Protein 1M4J (pdb70)

Solvent-accessible surface area: 13053 Å² total; per-residue (Å²): 133,121,5,33,132,117,9,68,90,50,0,48,68,0,68,103,15,99,35,4,0,0,13,0,28,20,71,133,120,76,1,37,33,16,3,4,3,5,40,45,88,43,41,77,129,2,1,61,62,14,0,23,35,12,6,59,102,139,56,0,2,2,0,0,0,11,7,66,53,110,53,117,113,24,61,27,0,0,2,0,9,8,13,4,85,134,9,121,89,171,41,68,111,48,5,75,83,6,65,67,43,0,63,168,32,3,20,30,33,28,20,98,19,57,11,125,1,41,70,90,133,54,0,18,31,128,4,2,85,127,118,79,190,71,124,3,38,132,112,10,68,112,37,1,46,66,0,68,109,16,113,28,5,2,0,13,0,18,14,55,136,120,77,0,36,37,23,6,21,5,40,43,70,80,51,44,71,105,1,0,99,28,12,0,40,19,8,5,59,77,147,50,0,3,1,0,0,0,11,10,65,53,107,52,116,108,23,62,26,0,0,1,0,12,6,13,4,83,147,9,120,92,146,42,57,90,46,7,76,82,8,62,66,48,0,58,173,36,2,22,30,36,26,21,99,14,60,6,128,1,36,79,64,127,56,0,22,39,118,6,3,82,132,116,77,183

Secondary structure (DSSP, 8-state):
--B-HHHHHHHHHIIIII-SEEEEEE-SSSEEEEEEE---S-HHHHHHHHHGGG--TT--EEEEEEEEEEETTEEEEEEEEE--TTS-HHHHHHHHHHHHHHHHHH-GGGEEEEEEESSHHHHSHHHHHHHH-/-EE-HHHHHHHHHIIIII-SEEEEEE-SSEEEEEEEE---S-HHHHHHHHSGGG--TT--EEEEEEEEEEETTEEEEEEEEE--TTS-HHHHHHHHHHHHHHHHHH-GGGEEEEEEESSHHHHSHHHHHHHH-

Radius of gyration: 18.27 Å; Cα contacts (8 Å, |Δi|>4): 519; chains: 2; bounding box: 44×48×51 Å

CATH classification: 3.40.20.10

InterPro domains:
  IPR002108 Actin-depolymerising factor homology domain [PF00241] (6-135)
  IPR002108 Actin-depolymerising factor homology domain [PF00241] (180-313)
  IPR002108 Actin-depolymerising factor homology domain [PS51263] (1-139)
  IPR002108 Actin-depolymerising factor homology domain [PS51263] (175-313)
  IPR002108 Actin-depolymerising factor homology domain [SM00102] (11-139)
  IPR002108 Actin-depolymerising factor homology domain [SM00102] (184-313)
  IPR028458 Twinfilin [PTHR13759] (1-340)
  IPR029006 ADF-H/Gelsolin-like domain superfamily [G3DSA:3.40.20.10] (1-142)
  IPR029006 ADF-H/Gelsolin-like domain superfamily [G3DSA:3.40.20.10] (176-322)

Structure (mmCIF, N/CA/C/O backbone):
data_1M4J
#
_entry.id   1M4J
#
_cell.length_a   47.544
_cell.length_b   74.488
_cell.length_c   76.946
_cell.angle_alpha   90.00
_cell.angle_beta   90.00
_cell.angle_gamma   90.00
#
_symmetry.space_group_name_H-M   'P 21 21 21'
#
loop_
_entity.id
_entity.type
_entity.pdbx_description
1 polymer 'A6 gene product'
2 water water
#
loop_
_atom_site.group_PDB
_atom_site.id
_atom_site.type_symbol
_atom_site.label_atom_id
_atom_site.label_alt_id
_atom_site.label_comp_id
_atom_site.label_asym_id
_atom_site.label_entity_id
_atom_site.label_seq_id
_atom_site.pdbx_PDB_ins_code
_atom_site.Cartn_x
_atom_site.Cartn_y
_atom_site.Cartn_z
_atom_site.occupancy
_atom_site.B_iso_or_equiv
_atom_site.auth_seq_id
_atom_site.auth_comp_id
_atom_site.auth_asym_id
_atom_site.auth_atom_id
_atom_site.pdbx_PDB_model_num
ATOM 1 N N . ILE A 1 7 ? 25.293 67.986 28.031 1.00 43.67 7 ILE A N 1
ATOM 2 C CA . ILE A 1 7 ? 25.947 68.079 26.696 1.00 42.96 7 ILE A CA 1
ATOM 3 C C . ILE A 1 7 ? 27.464 67.971 26.804 1.00 41.97 7 ILE A C 1
ATOM 4 O O . ILE A 1 7 ? 28.187 68.325 25.872 1.00 41.46 7 ILE A O 1
ATOM 9 N N . GLN A 1 8 ? 27.940 67.494 27.950 1.00 40.51 8 GLN A N 1
ATOM 10 C CA . GLN A 1 8 ? 29.370 67.316 28.175 1.00 38.43 8 GLN A CA 1
ATOM 11 C C . GLN A 1 8 ? 29.609 66.045 28.984 1.00 35.37 8 GLN A C 1
ATOM 12 O O . GLN A 1 8 ? 28.687 65.494 29.584 1.00 35.34 8 GLN A O 1
ATOM 18 N N . ALA A 1 9 ? 30.849 65.574 28.989 1.00 32.02 9 ALA A N 1
ATOM 19 C CA . ALA A 1 9 ? 31.187 64.367 29.727 1.00 29.51 9 ALA A CA 1
ATOM 20 C C . ALA A 1 9 ? 31.729 64.714 31.107 1.00 26.85 9 ALA A C 1
ATOM 21 O O . ALA A 1 9 ? 32.597 65.576 31.244 1.00 27.84 9 ALA A O 1
ATOM 23 N N . SER A 1 10 ? 31.206 64.040 32.126 1.00 25.22 10 SER A N 1
ATOM 24 C CA . SER A 1 10 ? 31.641 64.260 33.500 1.00 23.88 10 SER A CA 1
ATOM 25 C C . SER A 1 10 ? 33.063 63.742 33.675 1.00 23.60 10 SER A C 1
ATOM 26 O O . SER A 1 10 ? 33.598 63.068 32.796 1.00 22.30 10 SER A O 1
ATOM 29 N N . GLU A 1 11 ? 33.674 64.052 34.813 1.00 22.78 11 GLU A N 1
ATOM 30 C CA . GLU A 1 11 ? 35.028 63.578 35.068 1.00 21.06 11 GLU A CA 1
ATOM 31 C C . GLU A 1 11 ? 34.983 62.085 35.390 1.00 21.12 11 GLU A C 1
ATOM 32 O O . GLU A 1 11 ? 35.984 61.383 35.243 1.00 18.23 11 GLU A O 1
ATOM 38 N N . ASP A 1 12 ? 33.826 61.598 35.839 1.00 21.31 12 ASP A N 1
ATOM 39 C CA . ASP A 1 12 ? 33.688 60.175 36.128 1.00 22.73 12 ASP A CA 1
ATOM 40 C C . ASP A 1 12 ? 33.850 59.457 34.799 1.00 21.25 12 ASP A C 1
ATOM 41 O O . ASP A 1 12 ? 34.499 58.414 34.710 1.00 22.41 12 ASP A O 1
ATOM 46 N N . VAL A 1 13 ? 33.254 60.029 33.762 1.00 21.46 13 VAL A N 1
ATOM 47 C CA . VAL A 1 13 ? 33.341 59.450 32.431 1.00 20.83 13 VAL A CA 1
ATOM 48 C C . VAL A 1 13 ? 34.748 59.612 31.870 1.00 20.06 13 VAL A C 1
ATOM 49 O O . VAL A 1 13 ? 35.275 58.702 31.234 1.00 18.79 13 VAL A O 1
ATOM 53 N N . LYS A 1 14 ? 35.369 60.762 32.116 1.00 19.22 14 LYS A N 1
ATOM 54 C CA . LYS A 1 14 ? 36.714 60.980 31.599 1.00 18.57 14 LYS A CA 1
ATOM 55 C C . LYS A 1 14 ? 37.750 60.073 32.255 1.00 18.91 14 LYS A C 1
ATOM 56 O O . LYS A 1 14 ? 38.794 59.784 31.656 1.00 17.70 14 LYS A O 1
ATOM 62 N N . GLU A 1 15 ? 37.475 59.609 33.471 1.00 16.86 15 GLU A N 1
ATOM 63 C CA . GLU A 1 15 ? 38.418 58.711 34.120 1.00 17.41 15 GLU A CA 1
ATOM 64 C C . GLU A 1 15 ? 38.346 57.386 33.361 1.00 17.51 15 GLU A C 1
ATOM 65 O O . GLU A 1 15 ? 39.365 56.730 33.132 1.00 15.94 15 GLU A O 1
ATOM 71 N N . ILE A 1 16 ? 37.138 57.001 32.951 1.00 16.58 16 ILE A N 1
ATOM 72 C CA . ILE A 1 16 ? 36.965 55.760 32.203 1.00 17.51 16 ILE A CA 1
ATOM 73 C C . ILE A 1 16 ? 37.570 55.909 30.810 1.00 16.20 16 ILE A C 1
ATOM 74 O O . ILE A 1 16 ? 38.133 54.959 30.273 1.00 17.35 16 ILE A O 1
ATOM 79 N N . PHE A 1 17 ? 37.455 57.099 30.222 1.00 16.75 17 PHE A N 1
ATOM 80 C CA . PHE A 1 17 ? 38.033 57.334 28.899 1.00 15.02 17 PHE A CA 1
ATOM 81 C C . PHE A 1 17 ? 39.541 57.084 28.953 1.00 15.12 17 PHE A C 1
ATOM 82 O O . PHE A 1 17 ? 40.124 56.505 28.028 1.00 14.20 17 PHE A O 1
ATOM 90 N N . ALA A 1 18 ? 40.169 57.534 30.035 1.00 14.25 18 ALA A N 1
ATOM 91 C CA . ALA A 1 18 ? 41.607 57.366 30.207 1.00 15.57 18 ALA A CA 1
ATOM 92 C C . ALA A 1 18 ? 41.961 55.889 30.334 1.00 16.34 18 ALA A C 1
ATOM 93 O O . ALA A 1 18 ? 42.931 55.426 29.733 1.00 15.87 18 ALA A O 1
ATOM 95 N N . ARG A 1 19 ? 41.179 55.147 31.117 1.00 14.82 19 ARG A N 1
ATOM 96 C CA . ARG A 1 19 ? 41.443 53.723 31.292 1.00 16.13 19 ARG A CA 1
ATOM 97 C C . ARG A 1 19 ? 41.318 53.018 29.952 1.00 15.73 19 ARG A C 1
ATOM 98 O O . ARG A 1 19 ? 42.121 52.147 29.617 1.00 16.84 19 ARG A O 1
ATOM 106 N N . ALA A 1 20 ? 40.299 53.399 29.188 1.00 15.15 20 ALA A N 1
ATOM 107 C CA . ALA A 1 20 ? 40.061 52.810 27.879 1.00 15.01 20 ALA A CA 1
ATOM 108 C C . ALA A 1 20 ? 41.232 53.075 26.936 1.00 14.95 20 ALA A C 1
ATOM 109 O O . ALA A 1 20 ? 41.753 52.149 26.300 1.00 14.03 20 ALA A O 1
ATOM 111 N N . ARG A 1 21 ? 41.651 54.334 26.851 1.00 15.43 21 ARG A N 1
ATOM 112 C CA . ARG A 1 21 ? 42.751 54.694 25.966 1.00 15.56 21 ARG A CA 1
ATOM 113 C C . ARG A 1 21 ? 44.059 54.042 26.394 1.00 16.77 21 ARG A C 1
ATOM 114 O O . ARG A 1 21 ? 44.974 53.879 25.582 1.00 18.13 21 ARG A O 1
ATOM 122 N N . ASN A 1 22 ? 44.154 53.653 27.661 1.00 15.70 22 ASN A N 1
ATOM 123 C CA . ASN A 1 22 ? 45.365 52.996 28.134 1.00 17.01 22 ASN A CA 1
ATOM 124 C C . ASN A 1 22 ? 45.408 51.580 27.563 1.00 17.29 22 ASN A C 1
ATOM 125 O O . ASN A 1 22 ? 46.436 50.907 27.620 1.00 19.01 22 ASN A O 1
ATOM 130 N N . GLY A 1 23 ? 44.278 51.138 27.018 1.00 16.53 23 GLY A N 1
ATOM 131 C CA . GLY A 1 23 ? 44.195 49.816 26.416 1.00 15.82 23 GLY A CA 1
ATOM 132 C C . GLY A 1 23 ? 43.331 48.837 27.191 1.00 15.25 23 GLY A C 1
ATOM 133 O O . GLY A 1 23 ? 43.075 47.730 26.728 1.00 15.41 23 GLY A O 1
ATOM 134 N N . LYS A 1 24 ? 42.865 49.255 28.363 1.00 14.66 24 LYS A N 1
ATOM 135 C CA . LYS A 1 24 ? 42.059 48.397 29.222 1.00 15.79 24 LYS A CA 1
ATOM 136 C C . LYS A 1 24 ? 40.732 47.971 28.615 1.00 16.26 24 LYS A C 1
ATOM 137 O O . LYS A 1 24 ? 40.194 46.921 28.967 1.00 18.77 24 LYS A O 1
ATOM 143 N N . TYR A 1 25 ? 40.207 48.785 27.707 1.00 15.39 25 TYR A N 1
ATOM 144 C CA . TYR A 1 25 ? 38.948 48.461 27.059 1.00 15.14 25 TYR A CA 1
ATOM 145 C C . TYR A 1 25 ? 39.070 48.435 25.550 1.00 15.24 25 TYR A C 1
ATOM 146 O O . TYR A 1 25 ? 39.808 49.226 24.961 1.00 16.11 25 TYR A O 1
ATOM 155 N N . ARG A 1 26 ? 38.353 47.500 24.937 1.00 13.04 26 ARG A N 1
ATOM 156 C CA . ARG A 1 26 ? 38.311 47.379 23.491 1.00 12.86 26 ARG A CA 1
ATOM 157 C C . ARG A 1 26 ? 37.143 48.230 23.001 1.00 14.79 26 ARG A C 1
ATOM 158 O O . ARG A 1 26 ? 37.171 48.777 21.900 1.00 15.07 26 ARG A O 1
ATOM 166 N N . LEU A 1 27 ? 36.113 48.334 23.831 1.00 14.26 27 LEU A N 1
ATOM 167 C CA . LEU A 1 27 ? 34.927 49.080 23.447 1.00 16.69 27 LEU A CA 1
ATOM 168 C C . LEU A 1 27 ? 34.253 49.825 24.583 1.00 15.29 27 LEU A C 1
ATOM 169 O O . LEU A 1 27 ? 34.221 49.357 25.718 1.00 15.57 27 LEU A O 1
ATOM 174 N N . LEU A 1 28 ? 33.724 50.997 24.255 1.00 14.86 28 LEU A N 1
ATOM 175 C CA . LEU A 1 28 ? 32.964 51.799 25.199 1.00 14.72 28 LEU A CA 1
ATOM 176 C C . LEU A 1 28 ? 31.684 52.177 24.477 1.00 13.73 28 LEU A C 1
ATOM 177 O O . LEU A 1 28 ? 31.726 52.656 23.344 1.00 16.25 28 LEU A O 1
ATOM 182 N N . LYS A 1 29 ? 30.546 51.931 25.114 1.00 15.34 29 LYS A N 1
ATOM 183 C CA . LYS A 1 29 ? 29.274 52.325 24.534 1.00 14.42 29 LYS A CA 1
ATOM 184 C C . LYS A 1 29 ? 28.854 53.552 25.329 1.00 14.44 29 LYS A C 1
ATOM 185 O O . LYS A 1 29 ? 28.743 53.499 26.556 1.00 15.64 29 LYS A O 1
ATOM 191 N N . ILE A 1 30 ? 28.629 54.655 24.629 1.00 12.90 30 ILE A N 1
ATOM 192 C CA . ILE A 1 30 ? 28.247 55.906 25.267 1.00 13.83 30 ILE A CA 1
ATOM 193 C C . ILE A 1 30 ? 26.822 56.298 24.918 1.00 14.37 30 ILE A C 1
ATOM 194 O O . ILE A 1 30 ? 26.412 56.241 23.764 1.00 15.79 30 ILE A O 1
ATOM 199 N N . SER A 1 31 ? 26.072 56.697 25.936 1.00 16.32 31 SER A N 1
ATOM 200 C CA . SER A 1 31 ? 24.691 57.101 25.744 1.00 16.48 31 SER A CA 1
ATOM 201 C C . SER A 1 31 ? 24.466 58.462 26.366 1.00 16.30 31 SER A C 1
ATOM 202 O O . SER A 1 31 ? 25.310 58.969 27.101 1.00 17.36 31 SER A O 1
ATOM 205 N N . ILE A 1 32 ? 23.333 59.073 26.037 1.00 18.13 32 ILE A N 1
ATOM 206 C CA . ILE A 1 32 ? 22.984 60.363 26.605 1.00 19.89 32 ILE A CA 1
ATOM 207 C C . ILE A 1 32 ? 21.776 60.102 27.494 1.00 23.03 32 ILE A C 1
ATOM 208 O O . ILE A 1 32 ? 20.713 59.716 27.005 1.00 23.21 32 ILE A O 1
ATOM 213 N N . GLU A 1 33 ? 21.958 60.278 28.798 1.00 25.66 33 GLU A N 1
ATOM 214 C CA . GLU A 1 33 ? 20.891 60.071 29.771 1.00 30.62 33 GLU A CA 1
ATOM 215 C C . GLU A 1 33 ? 20.805 61.279 30.696 1.00 32.90 33 GLU A C 1
ATOM 216 O O . GLU A 1 33 ? 21.766 61.615 31.386 1.00 33.71 33 GLU A O 1
ATOM 222 N N . ASN A 1 34 ? 19.644 61.929 30.698 1.00 35.34 34 ASN A N 1
ATOM 223 C CA . ASN A 1 34 ? 19.422 63.115 31.518 1.00 36.74 34 ASN A CA 1
ATOM 224 C C . ASN A 1 34 ? 20.405 64.233 31.187 1.00 36.79 34 ASN A C 1
ATOM 225 O O . ASN A 1 34 ? 21.079 64.764 32.071 1.00 37.46 34 ASN A O 1
ATOM 230 N N . GLU A 1 35 ? 20.482 64.579 29.904 1.00 34.84 35 GLU A N 1
ATOM 231 C CA . GLU A 1 35 ? 21.358 65.646 29.436 1.00 34.82 35 GLU A CA 1
ATOM 232 C C . GLU A 1 35 ? 22.811 65.434 29.853 1.00 32.32 35 GLU A C 1
ATOM 233 O O . GLU A 1 35 ? 23.527 66.393 30.137 1.00 32.02 35 GLU A O 1
ATOM 239 N N . GLN A 1 36 ? 23.248 64.180 29.887 1.00 30.86 36 GLN A N 1
ATOM 240 C CA . GLN A 1 36 ? 24.620 63.884 30.278 1.00 27.68 36 GLN A CA 1
ATOM 241 C C . GLN A 1 36 ? 25.180 62.686 29.512 1.00 24.21 36 GLN A C 1
ATOM 242 O O . GLN A 1 36 ? 24.460 61.735 29.224 1.00 22.11 36 GLN A O 1
ATOM 248 N N . LEU A 1 37 ? 26.464 62.749 29.175 1.00 21.48 37 LEU A N 1
ATOM 249 C CA . LEU A 1 37 ? 27.124 61.653 28.466 1.00 22.00 37 LEU A CA 1
ATOM 250 C C . LEU A 1 37 ? 27.554 60.616 29.495 1.00 22.55 37 LEU A C 1
ATOM 251 O O . LEU A 1 37 ? 28.274 60.937 30.440 1.00 24.64 37 LEU A O 1
ATOM 256 N N . VAL A 1 38 ? 27.112 59.376 29.314 1.00 21.07 38 VAL A N 1
ATOM 257 C CA . VAL A 1 38 ? 27.446 58.308 30.250 1.00 20.33 38 VAL A CA 1
ATOM 258 C C . VAL A 1 38 ? 27.959 57.059 29.545 1.00 20.35 38 VAL A C 1
ATOM 259 O O . VAL A 1 38 ? 27.656 56.819 28.377 1.00 19.45 38 VAL A O 1
ATOM 263 N N . VAL A 1 39 ? 28.749 56.267 30.261 1.00 19.06 39 VAL A N 1
ATOM 264 C CA . VAL A 1 39 ? 29.257 55.023 29.705 1.00 19.90 39 VAL A CA 1
ATOM 265 C C . VAL A 1 39 ? 28.278 53.945 30.138 1.00 20.19 39 VAL A C 1
ATOM 266 O O . VAL A 1 39 ? 28.059 53.732 31.333 1.00 22.53 39 VAL A O 1
ATOM 270 N N . GLY A 1 40 ? 27.676 53.275 29.167 1.00 21.38 40 GLY A N 1
ATOM 271 C CA . GLY A 1 40 ? 26.716 52.240 29.495 1.00 22.68 40 GLY A CA 1
ATOM 272 C C . GLY A 1 40 ? 27.336 50.865 29.514 1.00 24.24 40 GLY A C 1
ATOM 273 O O . GLY A 1 40 ? 27.212 50.125 30.490 1.00 25.45 40 GLY A O 1
ATOM 274 N N . SER A 1 41 ? 28.010 50.523 28.425 1.00 25.34 41 SER A N 1
ATOM 275 C CA . SER A 1 41 ? 28.643 49.223 28.310 1.00 26.91 41 SER A CA 1
ATOM 276 C C . SER A 1 41 ? 30.086 49.366 27.873 1.00 27.25 41 SER A C 1
ATOM 277 O O . SER A 1 41 ? 30.441 50.289 27.143 1.00 26.83 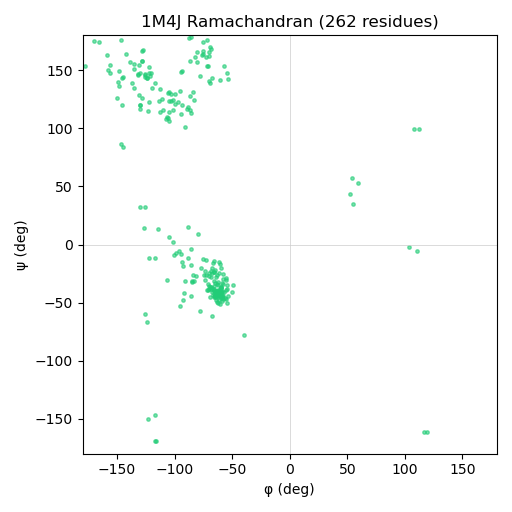41 SER A O 1
ATOM 280 N N . CYS A 1 42 ? 30.924 48.458 28.347 1.00 25.24 42 CYS A N 1
ATOM 281 C CA . CYS A 1 42 ? 32.324 48.462 27.967 1.00 24.70 42 CYS A CA 1
ATOM 282 C C . CYS A 1 42 ? 32.812 47.030 27.963 1.00 22.37 42 CYS A C 1
ATOM 283 O O . CYS A 1 42 ? 32.325 46.187 28.724 1.00 21.71 42 CYS A O 1
ATOM 286 N N . SER A 1 43 ? 33.768 46.751 27.092 1.00 19.51 43 SER A N 1
ATOM 287 C CA . SER A 1 43 ? 34.296 45.403 26.973 1.00 17.85 43 SER A CA 1
ATOM 288 C C . SER A 1 43 ? 35.808 45.434 26.886 1.00 16.77 43 SER A C 1
ATOM 289 O O . SER A 1 43 ? 36.368 46.246 26.162 1.00 16.56 43 SER A O 1
ATOM 292 N N . PRO A 1 44 ? 36.487 44.562 27.642 1.00 16.46 44 PRO A N 1
ATOM 293 C CA . PRO A 1 44 ? 37.952 44.515 27.603 1.00 16.03 44 PRO A CA 1
ATOM 294 C C . PRO A 1 44 ? 38.310 43.813 26.296 1.00 16.29 44 PRO A C 1
ATOM 295 O O . PRO A 1 44 ? 37.462 43.162 25.691 1.00 16.02 44 PRO A O 1
ATOM 299 N N . PRO A 1 45 ? 39.565 43.930 25.848 1.00 16.56 45 PRO A N 1
ATOM 300 C CA . PRO A 1 45 ? 39.971 43.271 24.603 1.00 17.92 45 PRO A CA 1
ATOM 301 C C . PRO A 1 45 ? 40.023 41.765 24.845 1.00 18.19 45 PRO A C 1
ATOM 302 O O . PRO A 1 45 ? 40.227 41.323 25.977 1.00 19.07 45 PRO A O 1
ATOM 306 N N . SER A 1 46 ? 39.831 40.978 23.793 1.00 18.88 46 SER A N 1
ATOM 307 C CA . SER A 1 46 ? 39.908 39.529 23.922 1.00 20.67 46 SER A CA 1
ATOM 308 C C . SER A 1 46 ? 40.940 39.039 22.917 1.00 20.29 46 SER A C 1
ATOM 309 O O . SER A 1 46 ? 42.008 38.548 23.290 1.00 22.40 46 SER A O 1
ATOM 312 N N . ASP A 1 47 ? 40.625 39.192 21.639 1.00 19.90 47 ASP A N 1
ATOM 313 C CA . ASP A 1 47 ? 41.527 38.768 20.581 1.00 20.76 47 ASP A CA 1
ATOM 314 C C . ASP A 1 47 ? 41.965 39.992 19.769 1.00 19.53 47 ASP A C 1
ATOM 315 O O . ASP A 1 47 ? 42.120 41.075 20.341 1.00 21.56 47 ASP A O 1
ATOM 320 N N . SER A 1 48 ? 42.188 39.852 18.463 1.00 18.72 48 SER A N 1
ATOM 321 C CA . SER A 1 48 ? 42.602 41.021 17.676 1.00 17.65 48 SER A CA 1
ATOM 322 C C . SER A 1 48 ? 41.380 41.910 17.469 1.00 16.58 48 SER A C 1
ATOM 323 O O . SER A 1 48 ? 40.255 41.471 17.698 1.00 17.36 48 SER A O 1
ATOM 326 N N . TRP A 1 49 ? 41.589 43.147 17.029 1.00 17.04 49 TRP A N 1
ATOM 327 C CA . TRP A 1 49 ? 40.457 44.049 16.859 1.00 16.29 49 TRP A CA 1
ATOM 328 C C . TRP A 1 49 ? 39.421 43.528 15.866 1.00 15.58 49 TRP A C 1
ATOM 329 O O . TRP A 1 49 ? 38.221 43.709 16.070 1.00 16.53 49 TRP A O 1
ATOM 340 N N . GLU A 1 50 ? 39.879 42.872 14.803 1.00 15.47 50 GLU A N 1
ATOM 341 C CA . GLU A 1 50 ? 38.968 42.333 13.794 1.00 16.64 50 GLU A CA 1
ATOM 342 C C . GLU A 1 50 ? 38.183 41.140 14.319 1.00 17.15 50 GLU A C 1
ATOM 343 O O . GLU A 1 50 ? 37.024 40.932 13.953 1.00 16.55 50 GLU A O 1
ATOM 349 N N . GLN A 1 51 ? 38.825 40.351 15.172 1.00 17.02 51 GLN A N 1
ATOM 350 C CA . GLN A 1 51 ? 38.182 39.182 15.746 1.00 17.82 51 GLN A CA 1
ATOM 351 C C . GLN A 1 51 ? 37.151 39.609 16.800 1.00 18.57 51 GLN A C 1
ATOM 352 O O . GLN A 1 51 ? 36.135 38.942 16.986 1.00 20.54 51 GLN A O 1
ATOM 358 N N . ASP A 1 52 ? 37.408 40.735 17.463 1.00 17.77 52 ASP A N 1
ATOM 359 C CA . ASP A 1 52 ? 36.508 41.264 18.496 1.00 17.59 52 ASP A CA 1
ATOM 360 C C . ASP A 1 52 ? 35.342 42.088 17.946 1.00 17.91 52 ASP A C 1
ATOM 361 O O . ASP A 1 52 ? 34.261 42.107 18.535 1.00 17.55 52 ASP A O 1
ATOM 366 N N . TYR A 1 53 ? 35.567 42.770 16.824 1.00 16.73 53 TYR A N 1
ATOM 367 C CA . TYR A 1 53 ? 34.578 43.688 16.260 1.00 15.21 53 TYR A CA 1
ATOM 368 C C . TYR A 1 53 ? 33.092 43.347 16.267 1.00 15.35 53 TYR A C 1
ATOM 369 O O . TYR A 1 53 ? 32.340 43.891 17.077 1.00 16.07 53 TYR A O 1
ATOM 378 N N . ASP A 1 54 ? 32.652 42.482 15.361 1.00 16.05 54 ASP A N 1
ATOM 379 C CA . ASP A 1 54 ? 31.228 42.172 15.297 1.00 15.96 54 ASP A CA 1
ATOM 380 C C . ASP A 1 54 ? 30.621 41.572 16.552 1.00 17.36 54 ASP A C 1
ATOM 381 O O . ASP A 1 54 ? 29.483 41.887 16.900 1.00 16.74 54 ASP A O 1
ATOM 386 N N . SER A 1 55 ? 31.362 40.714 17.239 1.00 17.03 55 SER A N 1
ATOM 387 C CA . SER A 1 55 ? 30.832 40.095 18.449 1.00 18.00 55 SER A CA 1
ATOM 388 C C . SER A 1 55 ? 30.653 41.093 19.593 1.00 16.32 55 SER A C 1
ATOM 389 O O . SER A 1 55 ? 29.790 40.912 20.454 1.00 16.61 55 SER A O 1
ATOM 392 N N . PHE A 1 56 ? 31.460 42.150 19.590 1.00 15.22 56 PHE A N 1
ATOM 393 C CA . PHE A 1 56 ? 31.392 43.166 20.643 1.00 13.81 56 PHE A CA 1
ATOM 394 C C . PHE A 1 56 ? 30.463 44.325 20.307 1.00 14.63 56 PHE A C 1
ATOM 395 O O . PHE A 1 56 ? 29.716 44.813 21.165 1.00 16.44 56 PHE A O 1
ATOM 403 N N . VAL A 1 57 ? 30.525 44.772 19.058 1.00 13.10 57 VAL A N 1
ATOM 404 C CA . VAL A 1 57 ? 29.740 45.919 18.614 1.00 14.55 57 VAL A CA 1
ATOM 405 C C . VAL A 1 57 ? 28.265 45.705 18.309 1.00 15.25 57 VAL A C 1
ATOM 406 O O . VAL A 1 57 ? 27.401 46.364 18.888 1.00 16.68 57 VAL A O 1
ATOM 410 N N . LEU A 1 58 ? 27.980 44.790 17.396 1.00 16.52 58 LEU A N 1
ATOM 411 C CA . LEU A 1 58 ? 26.608 44.562 16.962 1.00 18.66 58 LEU A CA 1
ATOM 412 C C . LEU A 1 58 ? 25.544 44.282 18.019 1.00 18.42 58 LEU A C 1
ATOM 413 O O . LEU A 1 58 ? 24.455 44.858 17.966 1.00 18.28 58 LEU A O 1
ATOM 418 N N . PRO A 1 59 ? 25.837 43.421 19.006 1.00 18.71 59 PRO A N 1
ATOM 419 C CA . PRO A 1 59 ? 24.824 43.136 20.028 1.00 19.10 59 PRO A CA 1
ATOM 420 C C . PRO A 1 59 ? 24.382 44.339 20.856 1.00 19.02 59 PRO A C 1
ATOM 421 O O . PRO A 1 59 ? 23.271 44.353 21.385 1.00 19.18 59 PRO A O 1
ATOM 425 N N . LEU A 1 60 ? 25.244 45.348 20.959 1.00 18.45 60 LEU A N 1
ATOM 426 C CA . LEU A 1 60 ? 24.940 46.537 21.754 1.00 18.41 60 LEU A CA 1
ATOM 427 C C . LEU A 1 60 ? 24.155 47.620 21.021 1.00 19.64 60 LEU A C 1
ATOM 428 O O . LEU A 1 60 ? 23.773 48.624 21.628 1.00 19.96 60 LEU A O 1
ATOM 433 N N . LEU A 1 61 ? 23.897 47.418 19.733 1.00 18.68 61 LEU A N 1
ATOM 434 C CA . LEU A 1 61 ? 23.159 48.412 18.954 1.00 19.90 61 LEU A CA 1
ATOM 435 C C . LEU A 1 61 ? 21.649 48.154 18.975 1.00 21.08 61 LEU A C 1
ATOM 436 O O . LEU A 1 61 ? 21.147 47.297 18.248 1.00 22.54 61 LEU A O 1
ATOM 441 N N . GLU A 1 62 ? 20.936 48.912 19.807 1.00 22.75 62 GLU A N 1
ATOM 442 C CA . GLU A 1 62 ? 19.489 48.769 19.951 1.00 24.73 62 GLU A CA 1
ATOM 443 C C . GLU A 1 62 ? 18.728 49.182 18.699 1.00 26.57 62 GLU A C 1
ATOM 444 O O . GLU A 1 62 ? 19.095 50.144 18.024 1.00 25.06 62 GLU A O 1
ATOM 450 N N . ASP A 1 63 ? 17.652 48.457 18.409 1.00 28.71 63 ASP A N 1
ATOM 451 C CA . ASP A 1 63 ? 16.839 48.719 17.227 1.00 31.16 63 ASP A CA 1
ATOM 452 C C . ASP A 1 63 ? 16.157 50.080 17.173 1.00 30.63 63 ASP A C 1
ATOM 453 O O . ASP A 1 63 ? 15.968 50.633 16.091 1.00 31.89 63 ASP A O 1
ATOM 458 N N . LYS A 1 64 ? 15.787 50.628 18.326 1.00 29.74 64 LYS A N 1
ATOM 459 C CA . LYS A 1 64 ? 15.098 51.914 18.339 1.00 29.79 64 LYS A CA 1
ATOM 460 C C . LYS A 1 64 ? 15.709 52.912 19.312 1.00 28.61 64 LYS A C 1
ATOM 461 O O . LYS A 1 64 ? 15.009 53.751 19.875 1.00 28.70 64 LYS A O 1
ATOM 467 N N . GLN A 1 65 ? 17.023 52.834 19.490 1.00 25.58 65 GLN A N 1
ATOM 468 C CA . GLN A 1 65 ? 17.708 53.725 20.409 1.00 23.46 65 GLN A CA 1
ATOM 469 C C . GLN A 1 65 ? 19.110 54.078 19.920 1.00 21.37 65 GLN A C 1
ATOM 470 O O . GLN A 1 65 ? 19.942 53.197 19.728 1.00 21.62 65 GLN A O 1
ATOM 476 N N . PRO A 1 66 ? 19.387 55.371 19.699 1.00 21.11 66 PRO A N 1
ATOM 477 C CA . PRO A 1 66 ? 20.726 55.752 19.237 1.00 19.72 66 PRO A CA 1
ATOM 478 C C . PRO A 1 66 ? 21.759 55.560 20.343 1.00 19.57 66 PRO A C 1
ATOM 479 O O . PRO A 1 66 ? 21.406 55.406 21.511 1.00 20.17 66 PRO A O 1
ATOM 483 N N . CYS A 1 67 ? 23.033 55.581 19.965 1.00 18.17 67 CYS A N 1
ATOM 484 C CA . CYS A 1 67 ? 24.131 55.460 20.913 1.00 16.81 67 CYS A CA 1
ATOM 485 C C . CYS A 1 67 ? 25.417 55.770 20.164 1.00 15.64 67 CYS A C 1
ATOM 486 O O . CYS A 1 67 ? 25.401 55.998 18.951 1.00 16.14 67 CYS A O 1
ATOM 489 N N . TYR A 1 68 ? 26.518 55.804 20.902 1.00 16.15 68 TYR A N 1
ATOM 490 C CA . TYR A 1 68 ? 27.829 56.022 20.311 1.00 16.17 68 TYR A CA 1
ATOM 491 C C . TYR A 1 68 ? 28.662 54.833 20.754 1.00 16.65 68 TYR A C 1
ATOM 492 O O . TYR A 1 68 ? 28.502 54.336 21.873 1.00 15.72 68 TYR A O 1
ATOM 501 N N . VAL A 1 69 ? 29.532 54.361 19.873 1.00 15.71 69 VAL A N 1
ATOM 502 C CA . VAL A 1 69 ? 30.422 53.274 20.232 1.00 14.71 69 VAL A CA 1
ATOM 503 C C . VAL A 1 69 ? 31.832 53.702 19.875 1.00 15.36 69 VAL A C 1
ATOM 504 O O . VAL A 1 69 ? 32.098 54.133 18.751 1.00 15.92 69 VAL A O 1
ATOM 508 N N . LEU A 1 70 ? 32.718 53.633 20.860 1.00 14.43 70 LEU A N 1
ATOM 509 C CA . LEU A 1 70 ? 34.121 53.947 20.655 1.00 14.40 70 LEU A CA 1
ATOM 510 C C . LEU A 1 70 ? 34.795 52.582 20.642 1.00 13.31 70 LEU A C 1
ATOM 511 O O . LEU A 1 70 ? 34.782 51.868 21.644 1.00 14.28 70 LEU A O 1
ATOM 516 N N . PHE A 1 71 ? 35.345 52.207 19.489 1.00 14.41 71 PHE A N 1
ATOM 517 C CA . PHE A 1 71 ? 35.995 50.912 19.330 1.00 12.70 71 PHE A CA 1
ATOM 518 C C . PHE A 1 71 ? 37.488 51.087 19.104 1.00 13.55 71 PHE A C 1
ATOM 519 O O . PHE A 1 71 ? 37.909 51.757 18.158 1.00 15.51 71 PHE A O 1
ATOM 527 N N . ARG A 1 72 ? 38.282 50.457 19.964 1.00 14.16 72 ARG A N 1
ATOM 528 C CA . ARG A 1 72 ? 39.736 50.578 19.897 1.00 14.74 72 ARG A CA 1
ATOM 529 C C . ARG A 1 72 ? 40.430 49.629 18.919 1.00 14.66 72 ARG A C 1
ATOM 530 O O . ARG A 1 72 ? 40.170 48.428 18.907 1.00 15.37 72 ARG A O 1
ATOM 538 N N . LEU A 1 73 ? 41.314 50.185 18.098 1.00 14.45 73 LEU A N 1
ATOM 539 C CA . LEU A 1 73 ? 42.058 49.377 17.136 1.00 15.88 73 LEU A CA 1
ATOM 540 C C . LEU A 1 73 ? 43.311 48.858 17.843 1.00 17.91 73 LEU A C 1
ATOM 541 O O . LEU A 1 73 ? 43.542 49.175 19.015 1.00 17.08 73 LEU A O 1
ATOM 546 N N . ASP A 1 74 ? 44.109 48.049 17.151 1.00 17.78 74 ASP A N 1
ATOM 547 C CA . ASP A 1 74 ? 45.340 47.541 17.750 1.00 18.20 74 ASP A CA 1
ATOM 548 C C . ASP A 1 74 ? 46.499 48.453 17.370 1.00 19.88 74 ASP A C 1
ATOM 549 O O . ASP A 1 74 ? 47.567 48.398 17.976 1.00 20.99 74 ASP A O 1
ATOM 554 N N . SER A 1 75 ? 46.273 49.296 16.368 1.00 19.88 75 SER A N 1
ATOM 555 C CA . SER A 1 75 ? 47.294 50.226 15.898 1.00 20.71 75 SER A CA 1
ATOM 556 C C . SER A 1 75 ? 47.347 51.480 16.757 1.00 21.06 75 SER A C 1
ATOM 557 O O . SER A 1 75 ? 46.403 51.792 17.478 1.00 19.79 75 SER A O 1
ATOM 560 N N . GLN A 1 76 ? 48.457 52.204 16.669 1.00 21.83 76 GLN A N 1
ATOM 561 C CA . GLN A 1 76 ? 48.614 53.429 17.438 1.00 21.94 76 GLN A CA 1
ATOM 562 C C . GLN A 1 76 ? 49.182 54.542 16.576 1.00 23.12 76 GLN A C 1
ATOM 563 O O . GLN A 1 76 ? 49.840 54.283 15.565 1.00 22.34 76 GLN A O 1
ATOM 569 N N . ASN A 1 77 ? 48.907 55.780 16.974 1.00 22.46 77 ASN A N 1
ATOM 570 C CA . ASN A 1 77 ? 49.451 56.945 16.289 1.00 24.17 77 ASN A CA 1
ATOM 571 C C . ASN A 1 77 ? 50.343 57.624 17.328 1.00 25.57 77 ASN A C 1
ATOM 572 O O . ASN A 1 77 ? 50.606 57.046 18.381 1.00 24.61 77 ASN A O 1
ATOM 577 N N . ALA A 1 78 ? 50.806 58.838 17.049 1.00 26.47 78 ALA A N 1
ATOM 578 C CA . ALA A 1 78 ? 51.689 59.535 17.982 1.00 28.41 78 ALA A CA 1
ATOM 579 C C . ALA A 1 78 ? 51.083 59.772 19.364 1.00 28.14 78 ALA A C 1
ATOM 580 O O . ALA A 1 78 ? 51.814 59.992 20.329 1.00 29.58 78 ALA A O 1
ATOM 582 N N . GLN A 1 79 ? 49.755 59.718 19.458 1.00 27.11 79 GLN A N 1
ATOM 583 C CA . GLN A 1 79 ? 49.051 59.938 20.723 1.00 26.35 79 GLN A CA 1
ATOM 584 C C . GLN A 1 79 ? 48.577 58.662 21.426 1.00 23.37 79 GLN A C 1
ATOM 585 O O . GLN A 1 79 ? 47.936 58.736 22.475 1.00 22.33 79 GLN A O 1
ATOM 591 N N . GLY A 1 80 ? 48.880 57.499 20.857 1.00 20.70 80 GLY A N 1
ATOM 592 C CA . GLY A 1 80 ? 48.449 56.254 21.469 1.00 20.84 80 GLY A CA 1
ATOM 593 C C . GLY A 1 80 ? 47.527 55.452 20.568 1.00 19.11 80 GLY A C 1
ATOM 594 O O . GLY A 1 80 ? 47.491 55.675 19.363 1.00 19.94 80 GLY A O 1
ATOM 595 N N . TYR A 1 81 ? 46.776 54.518 21.144 1.00 18.76 81 TYR A N 1
ATOM 596 C CA . TYR A 1 81 ? 45.865 53.698 20.348 1.00 17.09 81 TYR A CA 1
ATOM 597 C C . TYR A 1 81 ? 44.911 54.533 19.506 1.00 16.85 81 TYR A C 1
ATOM 598 O O . TYR A 1 81 ? 44.441 55.586 19.940 1.00 18.77 81 TYR A O 1
ATOM 607 N N . GLU A 1 82 ? 44.627 54.056 18.297 1.00 17.31 82 GLU A N 1
ATOM 608 C CA . GLU A 1 82 ? 43.702 54.743 17.399 1.00 16.55 82 GLU A CA 1
ATOM 609 C C . GLU A 1 82 ? 42.321 54.133 17.630 1.00 16.79 82 GLU A C 1
ATOM 610 O O . GLU A 1 82 ? 42.212 52.953 17.974 1.00 16.48 82 GLU A O 1
ATOM 616 N N . TRP A 1 83 ? 41.279 54.938 17.441 1.00 15.65 83 TRP A N 1
ATOM 617 C CA . TRP A 1 83 ? 39.910 54.481 17.664 1.00 15.76 83 TRP A CA 1
ATOM 618 C C . TRP A 1 83 ? 38.968 54.735 16.504 1.00 16.30 83 TRP A C 1
ATOM 619 O O . TRP A 1 83 ? 39.203 55.611 15.674 1.00 16.38 83 TRP A O 1
ATOM 630 N N . ILE A 1 84 ? 37.891 53.952 16.469 1.00 15.82 84 ILE A N 1
ATOM 631 C CA . ILE A 1 84 ? 36.836 54.114 15.480 1.00 15.12 84 ILE A CA 1
ATOM 632 C C . ILE A 1 84 ? 35.708 54.741 16.294 1.00 15.64 84 ILE A C 1
ATOM 633 O O . ILE A 1 84 ? 35.376 54.251 17.372 1.00 14.64 84 ILE A O 1
ATOM 638 N N . PHE A 1 85 ? 35.135 55.825 15.788 1.00 15.64 85 PHE A N 1
ATOM 639 C CA . PHE A 1 85 ? 34.035 56.497 16.470 1.00 16.64 85 PHE A CA 1
ATOM 640 C C . PHE A 1 85 ? 32.768 56.206 15.672 1.00 15.63 85 PHE A C 1
ATOM 641 O O . PHE A 1 85 ? 32.585 56.725 14.571 1.00 15.28 85 PHE A O 1
ATOM 649 N N . ILE A 1 86 ? 31.903 55.365 16.237 1.00 14.70 86 ILE A N 1
ATOM 650 C CA . ILE A 1 86 ? 30.658 54.954 15.585 1.00 14.12 86 ILE A CA 1
ATOM 651 C C . ILE A 1 86 ? 29.445 55.703 16.122 1.00 15.74 86 ILE A C 1
ATOM 652 O O . ILE A 1 86 ? 29.188 55.687 17.329 1.00 14.59 86 ILE A O 1
ATOM 657 N N . ALA A 1 87 ? 28.705 56.348 15.224 1.00 13.06 87 ALA A N 1
ATOM 658 C CA . ALA A 1 87 ? 27.484 57.059 15.594 1.00 15.38 87 ALA A CA 1
ATOM 659 C C . ALA A 1 87 ? 26.322 56.207 15.083 1.00 14.66 87 ALA A C 1
ATOM 660 O O . ALA A 1 87 ? 26.105 56.079 13.872 1.00 14.88 87 ALA A O 1
ATOM 662 N N . TRP A 1 88 ? 25.590 55.608 16.017 1.00 14.90 88 TRP A N 1
ATOM 663 C CA . TRP A 1 88 ? 24.461 54.742 15.701 1.00 16.71 88 TRP A CA 1
ATOM 664 C C . TRP A 1 88 ? 23.151 55.483 15.944 1.00 17.50 88 TRP A C 1
ATOM 665 O O . TRP A 1 88 ? 22.913 55.975 17.044 1.00 17.96 88 TRP A O 1
ATOM 676 N N . SER A 1 89 ? 22.313 55.571 14.915 1.00 19.87 89 SER A N 1
ATOM 677 C CA . SER A 1 89 ? 21.023 56.248 15.040 1.00 21.63 89 SER A CA 1
ATOM 678 C C . SER A 1 89 ? 19.992 55.571 14.147 1.00 22.97 89 SER A C 1
ATOM 679 O O . SER A 1 89 ? 19.783 55.989 13.007 1.00 21.83 89 SER A O 1
ATOM 682 N N . PRO A 1 90 ? 19.330 54.518 14.661 1.00 23.80 90 PRO A N 1
ATOM 683 C CA . PRO A 1 90 ? 18.311 53.748 13.942 1.00 25.83 90 PRO A CA 1
ATOM 684 C C . PRO A 1 90 ? 17.164 54.611 13.445 1.00 29.26 90 PRO A C 1
ATOM 685 O O . PRO A 1 90 ? 16.862 55.658 14.022 1.00 28.15 90 PRO A O 1
ATOM 689 N N . ASP A 1 91 ? 16.524 54.149 12.379 1.00 30.98 91 ASP A N 1
ATOM 690 C CA . ASP A 1 91 ? 15.403 54.854 11.779 1.00 34.90 91 ASP A CA 1
ATOM 691 C C . ASP A 1 91 ? 14.186 54.799 12.694 1.00 35.45 91 ASP A C 1
ATOM 692 O O . ASP A 1 91 ? 13.334 55.684 12.660 1.00 36.14 91 ASP A O 1
ATOM 697 N N . HIS A 1 92 ? 14.112 53.757 13.516 1.00 36.89 92 HIS A N 1
ATOM 698 C CA . HIS A 1 92 ? 12.987 53.587 14.429 1.00 38.56 92 HIS A CA 1
ATOM 699 C C . HIS A 1 92 ? 13.181 54.276 15.780 1.00 37.85 92 HIS A C 1
ATOM 700 O O . HIS A 1 92 ? 12.449 54.001 16.733 1.00 37.90 92 HIS A O 1
ATOM 707 N N . SER A 1 93 ? 14.163 55.170 15.858 1.00 36.11 93 SER A N 1
ATOM 708 C CA . SER A 1 93 ? 14.437 55.907 17.088 1.00 34.43 93 SER A CA 1
ATOM 709 C C . SER A 1 93 ? 13.558 57.151 17.107 1.00 34.90 93 SER A C 1
ATOM 710 O O . SER A 1 93 ? 13.103 57.607 16.058 1.00 33.67 93 SER A O 1
ATOM 713 N N . HIS A 1 94 ? 13.316 57.704 18.290 1.00 34.80 94 HIS A N 1
ATOM 714 C CA . HIS A 1 94 ? 12.494 58.903 18.378 1.00 35.88 94 HIS A CA 1
ATOM 715 C C . HIS A 1 94 ? 13.258 60.079 17.773 1.00 35.07 94 HIS A C 1
ATOM 716 O O . HIS A 1 94 ? 14.463 60.223 17.988 1.00 32.96 94 HIS A O 1
ATOM 723 N N . VAL A 1 95 ? 12.554 60.916 17.016 1.00 33.58 95 VAL A N 1
ATOM 724 C CA . VAL A 1 95 ? 13.172 62.071 16.376 1.00 33.31 95 VAL A CA 1
ATOM 725 C C . VAL A 1 95 ? 13.999 62.901 17.350 1.00 31.53 95 VAL A C 1
ATOM 726 O O . VAL A 1 95 ? 15.085 63.364 17.010 1.00 31.27 95 VAL A O 1
ATOM 730 N N . ARG A 1 96 ? 13.482 63.086 18.560 1.00 30.72 96 ARG A N 1
ATOM 731 C CA . ARG A 1 96 ? 14.185 63.867 19.570 1.00 29.96 96 ARG A CA 1
ATOM 732 C C . ARG A 1 96 ? 15.548 63.235 19.824 1.00 28.30 96 ARG A C 1
ATOM 733 O O . ARG A 1 96 ? 16.558 63.931 19.901 1.00 27.28 96 ARG A O 1
ATOM 741 N N . GLN A 1 97 ? 15.566 61.912 19.953 1.00 25.71 97 GLN A N 1
ATOM 742 C CA . GLN A 1 97 ? 16.811 61.184 20.197 1.00 25.37 97 GLN A CA 1
ATOM 743 C C . GLN A 1 97 ? 17.788 61.352 19.035 1.00 24.11 97 GLN A C 1
ATOM 744 O O . GLN A 1 97 ? 18.982 61.580 19.243 1.00 22.17 97 GLN A O 1
ATOM 750 N N . LYS A 1 98 ? 17.286 61.230 17.809 1.00 22.93 98 LYS A N 1
ATOM 751 C CA . LYS A 1 98 ? 18.143 61.389 16.638 1.00 23.82 98 LYS A CA 1
ATOM 752 C C . LYS A 1 98 ? 18.790 62.771 16.655 1.00 23.06 98 LYS A C 1
ATOM 753 O O . LYS A 1 98 ? 19.985 62.913 16.394 1.00 22.26 98 LYS A O 1
ATOM 759 N N . MET A 1 99 ? 17.999 63.795 16.964 1.00 22.86 99 MET A N 1
ATOM 760 C CA . MET A 1 99 ? 18.520 65.155 17.009 1.00 25.14 99 MET A CA 1
ATOM 761 C C . MET A 1 99 ? 19.552 65.332 18.117 1.00 23.41 99 MET A C 1
ATOM 762 O O . MET A 1 99 ? 20.608 65.920 17.903 1.00 23.00 99 MET A O 1
ATOM 767 N N . LEU A 1 100 ? 19.238 64.810 19.298 1.00 22.75 100 LEU A N 1
ATOM 768 C CA . LEU A 1 100 ? 20.115 64.915 20.457 1.00 23.03 100 LEU A CA 1
ATOM 769 C C . LEU A 1 100 ? 21.492 64.300 20.214 1.00 21.07 100 LEU A C 1
ATOM 770 O O . LEU A 1 100 ? 22.524 64.916 20.495 1.00 20.58 100 LEU A O 1
ATOM 775 N N . TYR A 1 101 ? 21.510 63.082 19.692 1.00 19.95 101 TYR A N 1
ATOM 776 C CA . TYR A 1 101 ? 22.779 62.419 19.435 1.00 18.47 101 TYR A CA 1
ATOM 777 C C . TYR A 1 101 ? 23.569 63.053 18.297 1.00 19.06 101 TYR A C 1
ATOM 778 O O . TYR A 1 101 ? 24.795 63.119 18.351 1.00 19.39 101 TYR A O 1
ATOM 787 N N . ALA A 1 102 ? 22.882 63.525 17.265 1.00 18.69 102 ALA A N 1
ATOM 788 C CA . ALA A 1 102 ? 23.595 64.149 16.156 1.00 18.46 102 ALA A CA 1
ATOM 789 C C . ALA A 1 102 ? 24.211 65.477 16.601 1.00 18.76 102 ALA A C 1
ATOM 790 O O . ALA A 1 102 ? 25.310 65.824 16.187 1.00 19.68 102 ALA A O 1
ATOM 792 N N . ALA A 1 103 ? 23.514 66.205 17.467 1.00 19.65 103 ALA A N 1
ATOM 793 C CA . ALA A 1 103 ? 24.000 67.497 17.942 1.00 19.92 103 ALA A CA 1
ATOM 794 C C . ALA A 1 103 ? 25.099 67.385 18.996 1.00 20.42 103 ALA A C 1
ATOM 795 O O . ALA A 1 103 ? 25.867 68.321 19.209 1.00 21.76 103 ALA A O 1
ATOM 797 N N . THR A 1 104 ? 25.187 66.226 19.638 1.00 19.75 104 THR A N 1
ATOM 798 C CA . THR A 1 104 ? 26.176 66.016 20.685 1.00 20.41 104 THR A CA 1
ATOM 799 C C . THR A 1 104 ? 27.414 65.236 20.228 1.00 18.76 104 THR A C 1
ATOM 800 O O . THR A 1 104 ? 28.404 65.163 20.955 1.00 18.82 104 THR A O 1
ATOM 804 N N . ARG A 1 105 ? 27.372 64.682 19.018 1.00 17.65 105 ARG A N 1
ATOM 805 C CA . ARG A 1 105 ? 28.487 63.880 18.509 1.00 17.49 105 ARG A CA 1
ATOM 806 C C . ARG A 1 105 ? 29.827 64.593 18.547 1.00 18.19 105 ARG A C 1
ATOM 807 O O . ARG A 1 105 ? 30.815 64.043 19.030 1.00 19.40 105 ARG A O 1
ATOM 815 N N . ALA A 1 106 ? 29.858 65.814 18.021 1.00 19.77 106 ALA A N 1
ATOM 816 C CA . ALA A 1 106 ? 31.089 66.594 17.986 1.00 20.63 106 ALA A CA 1
ATOM 817 C C . ALA A 1 106 ? 31.649 66.850 19.380 1.00 21.81 106 ALA A C 1
ATOM 818 O O . ALA A 1 106 ? 32.868 66.857 19.581 1.00 22.39 106 ALA A O 1
ATOM 820 N N . THR A 1 107 ? 30.759 67.073 20.341 1.00 22.16 107 THR A N 1
ATOM 821 C CA . THR A 1 107 ? 31.181 67.325 21.713 1.00 23.36 107 THR A CA 1
ATOM 822 C C . THR A 1 107 ? 31.871 66.095 22.293 1.00 22.41 107 THR A C 1
ATOM 823 O O . THR A 1 107 ? 32.912 66.206 22.948 1.00 22.40 107 THR A O 1
ATOM 827 N N . LEU A 1 108 ? 31.296 64.922 22.045 1.00 21.24 108 LEU A N 1
ATOM 828 C CA . LEU A 1 108 ? 31.874 63.679 22.545 1.00 20.56 108 LEU A CA 1
ATOM 829 C C . LEU A 1 108 ? 33.277 63.483 21.979 1.00 20.87 108 LEU A C 1
ATOM 830 O O . LEU A 1 108 ? 34.197 63.099 22.699 1.00 19.89 108 LEU A O 1
ATOM 835 N N . LYS A 1 109 ? 33.434 63.742 20.685 1.00 20.97 109 LYS A N 1
ATOM 836 C CA . LYS A 1 109 ? 34.730 63.601 20.030 1.00 21.17 109 LYS A CA 1
ATOM 837 C C . LYS A 1 109 ? 35.767 64.464 20.747 1.00 21.02 109 LYS A C 1
ATOM 838 O O . LYS A 1 109 ? 36.876 64.009 21.041 1.00 20.41 109 LYS A O 1
ATOM 844 N N . LYS A 1 110 ? 35.395 65.709 21.035 1.00 22.17 110 LYS A N 1
ATOM 845 C CA . LYS A 1 110 ? 36.288 66.637 21.720 1.00 23.00 110 LYS A CA 1
ATOM 846 C C . LYS A 1 110 ? 36.613 66.159 23.134 1.00 22.07 110 LYS A C 1
ATOM 847 O O . LYS A 1 110 ? 37.762 66.228 23.577 1.00 21.39 110 LYS A O 1
ATOM 853 N N . GLU A 1 111 ? 35.594 65.679 23.841 1.00 20.73 111 GLU A N 1
ATOM 854 C CA . GLU A 1 111 ? 35.765 65.195 25.211 1.00 19.90 111 GLU A CA 1
ATOM 855 C C . GLU A 1 111 ? 36.691 63.980 25.285 1.00 20.33 111 GLU A C 1
ATOM 856 O O . GLU A 1 111 ? 37.423 63.801 26.259 1.00 21.18 111 GLU A O 1
ATOM 862 N N . PHE A 1 112 ? 36.649 63.144 24.253 1.00 19.02 112 PHE A N 1
ATOM 863 C CA . PHE A 1 112 ? 37.472 61.939 24.209 1.00 17.53 112 PHE A CA 1
ATOM 864 C C . PHE A 1 112 ? 38.859 62.253 23.662 1.00 19.13 112 PHE A C 1
ATOM 865 O O . PHE A 1 112 ? 39.849 61.622 24.038 1.00 18.63 112 PHE A O 1
ATOM 873 N N . GLY A 1 113 ? 38.917 63.234 22.770 1.00 19.92 113 GLY A N 1
ATOM 874 C CA . GLY A 1 113 ? 40.181 63.615 22.167 1.00 20.30 113 GLY A CA 1
ATOM 875 C C . GLY A 1 113 ? 40.169 63.247 20.698 1.00 21.76 113 GLY A C 1
ATOM 876 O O . GLY A 1 113 ? 40.395 62.089 20.339 1.00 19.84 113 GLY A O 1
ATOM 877 N N . GLY A 1 114 ? 39.903 64.233 19.847 1.00 20.66 114 GLY A N 1
ATOM 878 C CA . GLY A 1 114 ? 39.852 63.984 18.419 1.00 21.64 114 GLY A CA 1
ATOM 879 C C . GLY A 1 114 ? 41.111 63.350 17.867 1.00 21.35 114 GLY A C 1
ATOM 880 O O . GLY A 1 114 ? 41.064 62.626 16.870 1.00 22.62 114 GLY A O 1
ATOM 881 N N . GLY A 1 115 ? 42.238 63.625 18.517 1.00 21.97 115 GLY A N 1
ATOM 882 C CA . GLY A 1 115 ? 43.510 63.078 18.081 1.00 22.06 115 GLY A CA 1
ATOM 883 C C . GLY A 1 115 ? 43.621 61.570 18.203 1.00 22.18 115 GLY A C 1
ATOM 884 O O . GLY A 1 115 ? 44.525 60.957 17.637 1.00 21.35 115 GLY A O 1
ATOM 885 N N . HIS A 1 116 ? 42.706 60.959 18.945 1.00 19.32 116 HIS A N 1
ATOM 886 C CA . HIS A 1 116 ? 42.734 59.513 19.114 1.00 17.11 116 HIS A CA 1
ATOM 887 C C . HIS A 1 116 ? 41.756 58.824 18.172 1.00 17.32 116 HIS A C 1
ATOM 888 O O . HIS A 1 116 ? 41.732 57.596 18.096 1.00 17.24 116 HIS A O 1
ATOM 895 N N . ILE A 1 117 ? 40.948 59.616 17.473 1.00 17.63 117 ILE A N 1
ATOM 896 C CA . ILE A 1 117 ? 39.945 59.084 16.552 1.00 18.34 117 ILE A CA 1
ATOM 897 C C . ILE A 1 117 ? 40.489 59.025 15.131 1.00 19.60 117 ILE A C 1
ATOM 898 O O . ILE A 1 117 ? 40.735 60.059 14.507 1.00 20.29 117 ILE A O 1
ATOM 903 N N . LYS A 1 118 ? 40.676 57.811 14.622 1.00 18.71 118 LYS A N 1
ATOM 904 C CA . LYS A 1 118 ? 41.192 57.628 13.270 1.00 19.59 118 LYS A CA 1
ATOM 905 C C . LYS A 1 118 ? 40.084 57.666 12.225 1.00 20.13 118 LYS A C 1
ATOM 906 O O . LYS A 1 118 ? 40.226 58.306 11.180 1.00 20.25 118 LYS A O 1
ATOM 912 N N . ASP A 1 119 ? 38.978 56.988 12.517 1.00 19.58 119 ASP A N 1
ATOM 913 C CA . ASP A 1 119 ? 37.854 56.926 11.595 1.00 18.12 119 ASP A CA 1
ATOM 914 C C . ASP A 1 119 ? 36.538 57.223 12.286 1.00 18.91 119 ASP A C 1
ATOM 915 O O . ASP A 1 119 ? 36.346 56.883 13.453 1.00 18.53 119 ASP A O 1
ATOM 920 N N . GLU A 1 120 ? 35.643 57.869 11.551 1.00 18.44 120 GLU A N 1
ATOM 921 C CA . GLU A 1 120 ? 34.325 58.229 12.055 1.00 20.52 120 GLU A CA 1
ATOM 922 C C . GLU A 1 120 ? 33.296 57.606 11.134 1.00 19.70 120 GLU A C 1
ATOM 923 O O . GLU A 1 120 ? 33.303 57.855 9.925 1.00 20.76 120 GLU A O 1
ATOM 929 N N . VAL A 1 121 ? 32.412 56.791 11.696 1.00 17.92 121 VAL A N 1
ATOM 930 C CA . VAL A 1 121 ? 31.385 56.140 10.897 1.00 18.44 121 VAL A CA 1
ATOM 931 C C . VAL A 1 121 ? 29.992 56.413 11.455 1.00 17.71 121 VAL A C 1
ATOM 932 O O . VAL A 1 121 ? 29.811 56.553 12.661 1.00 20.10 121 VAL A O 1
ATOM 936 N N . PHE A 1 122 ? 29.022 56.508 10.556 1.00 17.24 122 PHE A N 1
ATOM 937 C CA . PHE A 1 122 ? 27.630 56.750 10.923 1.00 15.77 122 PHE A CA 1
ATOM 938 C C . PHE A 1 122 ? 26.808 55.594 10.373 1.00 15.13 122 PHE A C 1
ATOM 939 O O . PHE A 1 122 ? 27.144 55.028 9.329 1.00 17.05 122 PHE A O 1
ATOM 947 N N . GLY A 1 123 ? 25.737 55.232 11.072 1.00 15.24 123 GLY A N 1
ATOM 948 C CA . GLY A 1 123 ? 24.898 54.150 10.593 1.00 16.59 123 GLY A CA 1
ATOM 949 C C . GLY A 1 123 ? 23.484 54.189 11.142 1.00 17.31 123 GLY A C 1
ATOM 950 O O . GLY A 1 123 ? 23.260 54.686 12.250 1.00 17.28 123 GLY A O 1
ATOM 951 N N . THR A 1 124 ? 22.529 53.680 10.363 1.00 18.95 124 THR A N 1
ATOM 952 C CA . THR A 1 124 ? 21.132 53.627 10.797 1.00 19.25 124 THR A CA 1
ATOM 953 C C . THR A 1 124 ? 20.662 52.170 10.747 1.00 20.70 124 THR A C 1
ATOM 954 O O . THR A 1 124 ? 19.588 51.825 11.249 1.00 20.57 124 THR A O 1
ATOM 958 N N . VAL A 1 125 ? 21.476 51.322 10.124 1.00 19.48 125 VAL A N 1
ATOM 959 C CA . VAL A 1 125 ? 21.210 49.884 10.046 1.00 20.81 125 VAL A CA 1
ATOM 960 C C . VAL A 1 125 ? 22.542 49.204 10.357 1.00 21.17 125 VAL A C 1
ATOM 961 O O . VAL A 1 125 ? 23.605 49.772 10.100 1.00 19.93 125 VAL A O 1
ATOM 965 N N . LYS A 1 126 ? 22.498 48.003 10.922 1.00 20.81 126 LYS A N 1
ATOM 966 C CA . LYS A 1 126 ? 23.732 47.316 11.286 1.00 22.34 126 LYS A CA 1
ATOM 967 C C . LYS A 1 126 ? 24.735 47.145 10.154 1.00 22.49 126 LYS A C 1
ATOM 968 O O . LYS A 1 126 ? 25.944 47.222 10.373 1.00 22.43 126 LYS A O 1
ATOM 974 N N . GLU A 1 127 ? 24.238 46.931 8.943 1.00 23.12 127 GLU A N 1
ATOM 975 C CA . GLU A 1 127 ? 25.109 46.752 7.789 1.00 23.76 127 GLU A CA 1
ATOM 976 C C . GLU A 1 127 ? 26.033 47.955 7.581 1.00 21.97 127 GLU A C 1
ATOM 977 O O . GLU A 1 127 ? 27.111 47.832 6.989 1.00 21.94 127 GLU A O 1
ATOM 983 N N . ASP A 1 128 ? 25.607 49.118 8.064 1.00 19.31 128 ASP A N 1
ATOM 984 C CA . ASP A 1 128 ? 26.401 50.335 7.919 1.00 17.72 128 ASP A CA 1
ATOM 985 C C . ASP A 1 128 ? 27.600 50.376 8.847 1.00 17.94 128 ASP A C 1
ATOM 986 O O . ASP A 1 128 ? 28.590 51.045 8.548 1.00 17.58 128 ASP A O 1
ATOM 991 N N . VAL A 1 129 ? 27.511 49.672 9.972 1.00 16.46 129 VAL A N 1
ATOM 992 C CA . VAL A 1 129 ? 28.588 49.720 10.948 1.00 17.96 129 VAL A CA 1
ATOM 993 C C . VAL A 1 129 ? 29.186 48.392 11.400 1.00 16.39 129 VAL A C 1
ATOM 994 O O . VAL A 1 129 ? 29.908 48.345 12.397 1.00 16.43 129 VAL A O 1
ATOM 998 N N . SER A 1 130 ? 28.886 47.317 10.675 1.00 16.55 130 SER A N 1
ATOM 999 C CA . SER A 1 130 ? 29.457 46.006 10.989 1.00 16.71 130 SER A CA 1
ATOM 1000 C C . SER A 1 130 ? 30.926 46.100 10.574 1.00 17.15 130 SER A C 1
ATOM 1001 O O . SER A 1 130 ? 31.341 47.115 10.019 1.00 16.29 130 SER A O 1
ATOM 1004 N N . LEU A 1 131 ? 31.707 45.053 10.826 1.00 16.78 131 LEU A N 1
ATOM 1005 C CA . LEU A 1 131 ? 33.120 45.079 10.441 1.00 16.00 131 LEU A CA 1
ATOM 1006 C C . LEU A 1 131 ? 33.212 45.232 8.924 1.00 15.66 131 LEU A C 1
ATOM 1007 O O . LEU A 1 131 ? 34.042 45.987 8.413 1.00 16.07 131 LEU A O 1
ATOM 1012 N N . HIS A 1 132 ? 32.345 44.524 8.209 1.00 16.37 132 HIS A N 1
ATOM 1013 C CA . HIS A 1 132 ? 32.318 44.610 6.756 1.00 14.73 132 HIS A CA 1
ATOM 1014 C C . HIS A 1 132 ? 31.964 46.032 6.336 1.00 15.78 132 HIS A C 1
ATOM 1015 O O . HIS A 1 132 ? 32.584 46.590 5.434 1.00 16.38 132 HIS A O 1
ATOM 1022 N N . GLY A 1 133 ? 30.974 46.619 7.006 1.00 15.59 133 GLY A N 1
ATOM 1023 C CA . GLY A 1 133 ? 30.570 47.983 6.693 1.00 15.62 133 GLY A CA 1
ATOM 1024 C C . GLY A 1 133 ? 31.705 48.971 6.912 1.00 16.76 133 GLY A C 1
ATOM 1025 O O . GLY A 1 133 ? 31.881 49.919 6.133 1.00 18.53 133 GLY A O 1
ATOM 1026 N N . TYR A 1 134 ? 32.473 48.756 7.977 1.00 17.30 134 TYR A N 1
ATOM 1027 C CA . TYR A 1 134 ? 33.606 49.620 8.300 1.00 17.98 134 TYR A CA 1
ATOM 1028 C C . TYR A 1 134 ? 34.710 49.503 7.251 1.00 18.32 134 TYR A C 1
ATOM 1029 O O . TYR A 1 134 ? 35.289 50.508 6.831 1.00 18.96 134 TYR A O 1
ATOM 1038 N N . LYS A 1 135 ? 35.002 48.274 6.833 1.00 17.30 135 LYS A N 1
ATOM 1039 C CA . LYS A 1 135 ? 36.037 48.044 5.823 1.00 18.80 135 LYS A CA 1
ATOM 1040 C C . LYS A 1 135 ? 35.624 48.688 4.500 1.00 18.48 135 LYS A C 1
ATOM 1041 O O . LYS A 1 135 ? 36.451 49.269 3.796 1.00 18.49 135 LYS A O 1
ATOM 1047 N N . LYS A 1 136 ? 34.342 48.578 4.163 1.00 18.03 136 LYS A N 1
ATOM 1048 C CA . LYS A 1 136 ? 33.832 49.155 2.927 1.00 20.03 136 LYS A CA 1
ATOM 1049 C C . LYS A 1 136 ? 33.937 50.671 3.016 1.00 21.85 136 LYS A C 1
ATOM 1050 O O . LYS A 1 136 ? 34.259 51.338 2.034 1.00 21.08 136 LYS A O 1
ATOM 1056 N N . TYR A 1 137 ? 33.670 51.210 4.203 1.00 21.53 137 TYR A N 1
ATOM 1057 C CA . TYR A 1 137 ? 33.765 52.647 4.420 1.00 25.51 137 TYR A CA 1
ATOM 1058 C C . TYR A 1 137 ? 35.195 53.103 4.160 1.00 25.67 137 TYR A C 1
ATOM 1059 O O . TYR A 1 137 ? 35.421 54.125 3.505 1.00 26.71 137 TYR A O 1
ATOM 1068 N N . LEU A 1 138 ? 36.159 52.345 4.676 1.00 26.12 138 LEU A N 1
ATOM 1069 C CA . LEU A 1 138 ? 37.567 52.682 4.498 1.00 27.12 138 LEU A CA 1
ATOM 1070 C C . LEU A 1 138 ? 37.949 52.766 3.026 1.00 28.55 138 LEU A C 1
ATOM 1071 O O . LEU A 1 138 ? 38.794 53.574 2.649 1.00 29.29 138 LEU A O 1
ATOM 1076 N N . LEU A 1 139 ? 37.323 51.934 2.199 1.00 29.28 139 LEU A N 1
ATOM 1077 C CA . LEU A 1 139 ? 37.605 51.933 0.766 1.00 31.94 139 LEU A CA 1
ATOM 1078 C C . LEU A 1 139 ? 37.097 53.208 0.102 1.00 33.02 139 LEU A C 1
ATOM 1079 O O . LEU A 1 139 ? 37.835 53.760 -0.739 1.00 34.04 139 LEU A O 1
ATOM 1084 N N . ILE B 1 7 ? 33.109 46.245 52.837 1.00 27.31 7 ILE B N 1
ATOM 1085 C CA . ILE B 1 7 ? 32.810 46.609 51.425 1.00 24.50 7 ILE B CA 1
ATOM 1086 C C . ILE B 1 7 ? 31.312 46.546 51.170 1.00 24.23 7 ILE B C 1
ATOM 1087 O O . ILE B 1 7 ? 30.651 45.579 51.537 1.00 25.00 7 ILE B O 1
ATOM 1092 N N . GLN B 1 8 ? 30.779 47.580 50.536 1.00 24.79 8 GLN B N 1
ATOM 1093 C CA . GLN B 1 8 ? 29.353 47.615 50.248 1.00 23.95 8 GLN B CA 1
ATOM 1094 C C . GLN B 1 8 ? 29.052 48.326 48.941 1.00 20.99 8 GLN B C 1
ATOM 1095 O O . GLN B 1 8 ? 29.950 48.840 48.273 1.00 20.41 8 GLN B O 1
ATOM 1101 N N . ALA B 1 9 ? 27.775 48.329 48.576 1.00 17.78 9 ALA B N 1
ATOM 1102 C CA . ALA B 1 9 ? 27.320 48.993 47.367 1.00 17.64 9 ALA B CA 1
ATOM 1103 C C . ALA B 1 9 ? 26.746 50.343 47.766 1.00 16.99 9 ALA B C 1
ATOM 1104 O O . ALA B 1 9 ? 25.913 50.430 48.673 1.00 17.64 9 ALA B O 1
ATOM 1106 N N . SER B 1 10 ? 27.202 51.394 47.096 1.00 16.22 10 SER B N 1
ATOM 1107 C CA . SER B 1 10 ? 26.729 52.743 47.365 1.00 15.41 10 SER B CA 1
ATOM 1108 C C . SER B 1 10 ? 25.276 52.848 46.929 1.00 16.14 10 SER B C 1
ATOM 1109 O O . SER B 1 10 ? 24.764 51.968 46.239 1.00 16.39 10 SER B O 1
ATOM 1112 N N . GLU B 1 11 ? 24.614 53.927 47.322 1.00 16.65 11 GLU B N 1
ATOM 1113 C CA . GLU B 1 11 ? 23.226 54.1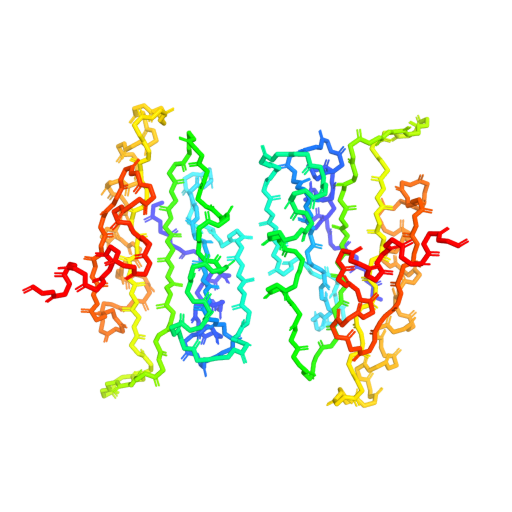00 46.936 1.00 16.38 11 GLU B CA 1
ATOM 1114 C C . GLU B 1 11 ? 23.113 54.382 45.439 1.00 18.11 11 GLU B C 1
ATOM 1115 O O . GLU B 1 11 ? 22.070 54.123 44.838 1.00 18.94 11 GLU B O 1
ATOM 1121 N N . ASP B 1 12 ? 24.172 54.914 44.830 1.00 17.51 12 ASP B N 1
ATOM 1122 C CA . ASP B 1 12 ? 24.131 55.142 43.388 1.00 18.86 12 ASP B CA 1
ATOM 1123 C C . ASP B 1 12 ? 24.011 53.764 42.748 1.00 18.65 12 ASP B C 1
ATOM 1124 O O . ASP B 1 12 ? 23.257 53.563 41.797 1.00 17.90 12 ASP B O 1
ATOM 1129 N N . VAL B 1 13 ? 24.773 52.814 43.282 1.00 16.43 13 VAL B N 1
ATOM 1130 C CA . VAL B 1 13 ? 24.755 51.460 42.757 1.00 16.04 13 VAL B CA 1
ATOM 1131 C C . VAL B 1 13 ? 23.426 50.768 43.038 1.00 14.98 13 VAL B C 1
ATOM 1132 O O . VAL B 1 13 ? 22.918 50.026 42.193 1.00 16.20 13 VAL B O 1
ATOM 1136 N N . LYS B 1 14 ? 22.851 51.005 44.213 1.00 15.93 14 LYS B N 1
ATOM 1137 C CA . LYS B 1 14 ? 21.579 50.368 44.531 1.00 15.58 14 LYS B CA 1
ATOM 1138 C C . LYS B 1 14 ? 20.432 50.894 43.674 1.00 16.53 14 LYS B C 1
ATOM 1139 O O . LYS B 1 14 ? 19.421 50.205 43.501 1.00 15.17 14 LYS B O 1
ATOM 1145 N N . GLU B 1 15 ? 20.585 52.100 43.128 1.00 18.30 15 GLU B N 1
ATOM 1146 C CA . GLU B 1 15 ? 19.556 52.661 42.259 1.00 17.80 15 GLU B CA 1
ATOM 1147 C C . GLU B 1 15 ? 19.617 51.886 40.947 1.00 18.12 15 GLU B C 1
ATOM 1148 O O . GLU B 1 15 ? 18.592 51.581 40.341 1.00 15.85 15 GLU B O 1
ATOM 1154 N N . ILE B 1 16 ? 20.835 51.572 40.517 1.00 16.03 16 ILE B N 1
ATOM 1155 C CA . ILE B 1 16 ? 21.036 50.803 39.296 1.00 15.21 16 ILE B CA 1
ATOM 1156 C C . ILE B 1 16 ? 20.512 49.387 39.529 1.00 15.66 16 ILE B C 1
ATOM 1157 O O . ILE B 1 16 ? 19.932 48.780 38.631 1.00 16.24 16 ILE B O 1
ATOM 1162 N N . PHE B 1 17 ? 20.706 48.864 40.738 1.00 15.24 17 PHE B N 1
ATOM 1163 C CA . PHE B 1 17 ? 20.212 47.525 41.064 1.00 15.89 17 PHE B CA 1
ATOM 1164 C C . PHE B 1 17 ? 18.699 47.479 40.889 1.00 16.66 17 PHE B C 1
ATOM 1165 O O . PHE B 1 17 ? 18.159 46.531 40.318 1.00 17.07 17 PHE B O 1
ATOM 1173 N N . ALA B 1 18 ? 18.019 48.497 41.406 1.00 16.09 18 ALA B N 1
ATOM 1174 C CA . ALA B 1 18 ? 16.563 48.560 41.306 1.00 16.68 18 ALA B CA 1
ATOM 1175 C C . ALA B 1 18 ? 16.129 48.681 39.849 1.00 17.46 18 ALA B C 1
ATOM 1176 O O . ALA B 1 18 ? 15.183 48.016 39.422 1.00 19.65 18 ALA B O 1
ATOM 1178 N N . ARG B 1 19 ? 16.803 49.534 39.082 1.00 17.57 19 ARG B N 1
ATOM 1179 C CA . ARG B 1 19 ? 16.452 49.670 37.673 1.00 18.44 19 ARG B CA 1
ATOM 1180 C C . ARG B 1 19 ? 16.625 48.330 36.961 1.00 18.19 19 ARG B C 1
ATOM 1181 O O . ARG B 1 19 ? 15.806 47.955 36.127 1.00 19.59 19 ARG B O 1
ATOM 1189 N N . ALA B 1 20 ? 17.691 47.610 37.296 1.00 18.37 20 ALA B N 1
ATOM 1190 C CA . ALA B 1 20 ? 17.954 46.312 36.679 1.00 18.00 20 ALA B CA 1
ATOM 1191 C C . ALA B 1 20 ? 16.870 45.290 37.025 1.00 18.90 20 ALA B C 1
ATOM 1192 O O . ALA B 1 20 ? 16.357 44.595 36.140 1.00 17.25 20 ALA B O 1
ATOM 1194 N N . ARG B 1 21 ? 16.517 45.197 38.305 1.00 17.90 21 ARG B N 1
ATOM 1195 C CA . ARG B 1 21 ? 15.490 44.250 38.728 1.00 18.89 21 ARG B CA 1
ATOM 1196 C C . ARG B 1 21 ? 14.126 44.656 38.189 1.00 20.88 21 ARG B C 1
ATOM 1197 O O . ARG B 1 21 ? 13.212 43.831 38.104 1.00 21.65 21 ARG B O 1
ATOM 1205 N N . ASN B 1 22 ? 13.992 45.925 37.821 1.00 19.24 22 ASN B N 1
ATOM 1206 C CA . ASN B 1 22 ? 12.735 46.416 37.262 1.00 21.01 22 ASN B CA 1
ATOM 1207 C C . ASN B 1 22 ? 12.652 45.888 35.828 1.00 21.69 22 ASN B C 1
ATOM 1208 O O . ASN B 1 22 ? 11.604 45.960 35.186 1.00 22.90 22 ASN B O 1
ATOM 1213 N N . GLY B 1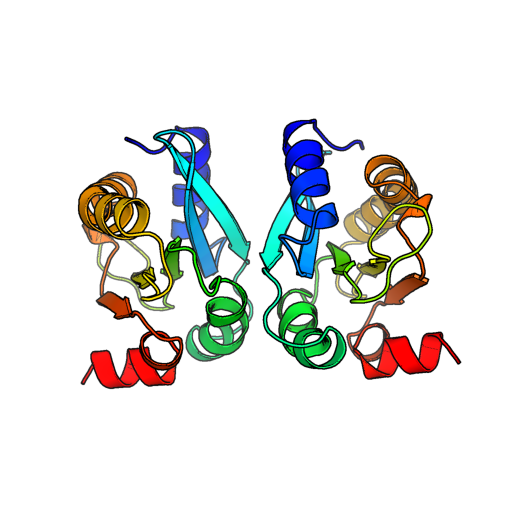 23 ? 13.775 45.371 35.332 1.00 19.22 23 GLY B N 1
ATOM 1214 C CA . GLY B 1 23 ? 13.822 44.821 33.988 1.00 20.55 23 GLY B CA 1
ATOM 1215 C C . GLY B 1 23 ? 14.489 45.705 32.955 1.00 19.88 23 GLY B C 1
ATOM 1216 O O . GLY B 1 23 ? 14.641 45.308 31.799 1.00 19.89 23 GLY B O 1
ATOM 1217 N N . LYS B 1 24 ? 14.910 46.896 33.372 1.00 18.70 24 LYS B N 1
ATOM 1218 C CA . LYS B 1 24 ? 15.542 47.853 32.469 1.00 19.44 24 LYS B CA 1
ATOM 1219 C C . LYS B 1 24 ? 16.888 47.397 31.928 1.00 18.81 24 LYS B C 1
ATOM 1220 O O . LYS B 1 24 ? 17.321 47.852 30.874 1.00 17.04 24 LYS B O 1
ATOM 1226 N N . TYR B 1 25 ? 17.551 46.500 32.651 1.00 19.01 25 TYR B N 1
ATOM 1227 C CA . TYR B 1 25 ? 18.831 45.965 32.207 1.00 18.05 25 TYR B CA 1
ATOM 1228 C C . TYR B 1 25 ? 18.777 44.440 32.189 1.00 18.11 25 TYR B C 1
ATOM 1229 O O . TYR B 1 25 ? 18.106 43.824 33.020 1.00 17.31 25 TYR B O 1
ATOM 1238 N N . ARG B 1 26 ? 19.480 43.843 31.230 1.00 17.32 26 ARG B N 1
ATOM 1239 C CA . ARG B 1 26 ? 19.541 42.389 31.106 1.00 16.67 26 ARG B CA 1
ATOM 1240 C C . ARG B 1 26 ? 20.641 41.865 32.017 1.00 17.00 26 ARG B C 1
ATOM 1241 O O . ARG B 1 26 ? 20.554 40.751 32.535 1.00 16.15 26 ARG B O 1
ATOM 1249 N N . LEU B 1 27 ? 21.692 42.657 32.198 1.00 16.16 27 LEU B N 1
ATOM 1250 C CA . LEU B 1 27 ? 22.780 42.217 33.059 1.00 14.41 27 LEU B CA 1
ATOM 1251 C C . LEU B 1 27 ? 23.602 43.381 33.564 1.00 13.37 27 LEU B C 1
ATOM 1252 O O . LEU B 1 27 ? 23.530 44.486 33.032 1.00 13.56 27 LEU B O 1
ATOM 1257 N N . LEU B 1 28 ? 24.370 43.113 34.612 1.00 12.53 28 LEU B N 1
ATOM 1258 C CA . LEU B 1 28 ? 25.259 44.100 35.208 1.00 12.97 28 LEU B CA 1
ATOM 1259 C C . LEU B 1 28 ? 26.578 43.418 35.511 1.00 12.96 28 LEU B C 1
ATOM 1260 O O . LEU B 1 28 ? 26.598 42.276 35.953 1.00 14.91 28 LEU B O 1
ATOM 1265 N N . LYS B 1 29 ? 27.675 44.114 35.251 1.00 13.49 29 LYS B N 1
ATOM 1266 C CA . LYS B 1 29 ? 28.987 43.589 35.585 1.00 12.49 29 LYS B CA 1
ATOM 1267 C C . LYS B 1 29 ? 29.348 44.363 36.843 1.00 12.72 29 LYS B C 1
ATOM 1268 O O . LYS B 1 29 ? 29.239 45.583 36.868 1.00 15.68 29 LYS B O 1
ATOM 1274 N N . ILE B 1 30 ? 29.756 43.661 37.892 1.00 12.46 30 ILE B N 1
ATOM 1275 C CA . ILE B 1 30 ? 30.098 44.323 39.144 1.00 13.81 30 ILE B CA 1
ATOM 1276 C C . ILE B 1 30 ? 31.553 44.036 39.465 1.00 13.21 30 ILE B C 1
ATOM 1277 O O . ILE B 1 30 ? 32.011 42.903 39.336 1.00 13.60 30 ILE B O 1
ATOM 1282 N N . SER B 1 31 ? 32.284 45.072 39.860 1.00 14.15 31 SER B N 1
ATOM 1283 C CA . SER B 1 31 ? 33.682 44.908 40.214 1.00 14.71 31 SER B CA 1
ATOM 1284 C C . SER B 1 31 ? 33.910 45.513 41.582 1.00 14.95 31 SER B C 1
ATOM 1285 O O . SER B 1 31 ? 33.046 46.219 42.118 1.00 14.00 31 SER B O 1
ATOM 1288 N N . ILE B 1 32 ? 35.070 45.219 42.154 1.00 15.48 32 ILE B N 1
ATOM 1289 C CA . ILE B 1 32 ? 35.439 45.763 43.449 1.00 15.36 32 ILE B CA 1
ATOM 1290 C C . ILE B 1 32 ? 36.565 46.743 43.175 1.00 17.73 32 ILE B C 1
ATOM 1291 O O . ILE B 1 32 ? 37.634 46.352 42.709 1.00 18.57 32 ILE B O 1
ATOM 1296 N N . GLU B 1 33 ? 36.305 48.013 43.455 1.00 19.35 33 GLU B N 1
ATOM 1297 C CA . GLU B 1 33 ? 37.285 49.070 43.240 1.00 23.91 33 GLU B CA 1
ATOM 1298 C C . GLU B 1 33 ? 37.406 49.919 44.489 1.00 26.23 33 GLU B C 1
ATOM 1299 O O . GLU B 1 33 ? 36.447 50.573 44.899 1.00 26.31 33 GLU B O 1
ATOM 1305 N N . ASN B 1 34 ? 38.590 49.910 45.089 1.00 29.89 34 ASN B N 1
ATOM 1306 C CA . ASN B 1 34 ? 38.832 50.687 46.296 1.00 32.84 34 ASN B CA 1
ATOM 1307 C C . ASN B 1 34 ? 37.802 50.373 47.379 1.00 32.31 34 ASN B C 1
ATOM 1308 O O . ASN B 1 34 ? 37.105 51.265 47.861 1.00 32.36 34 ASN B O 1
ATOM 1313 N N . GLU B 1 35 ? 37.709 49.098 47.746 1.00 32.30 35 GLU B N 1
ATOM 1314 C CA . GLU B 1 35 ? 36.786 48.646 48.785 1.00 31.92 35 GLU B CA 1
ATOM 1315 C C . GLU B 1 35 ? 35.350 49.114 48.542 1.00 29.98 35 GLU B C 1
ATOM 1316 O O . GLU B 1 35 ? 34.654 49.538 49.467 1.00 29.01 35 GLU B O 1
ATOM 1322 N N . GLN B 1 36 ? 34.901 49.021 47.296 1.00 26.30 36 GLN B N 1
ATOM 1323 C CA . GLN B 1 36 ? 33.555 49.447 46.948 1.00 23.88 36 GLN B CA 1
ATOM 1324 C C . GLN B 1 36 ? 33.039 48.585 45.796 1.00 21.32 36 GLN B C 1
ATOM 1325 O O . GLN B 1 36 ? 33.797 48.256 44.889 1.00 20.08 36 GLN B O 1
ATOM 1331 N N . LEU B 1 37 ? 31.761 48.207 45.842 1.00 18.81 37 LEU B N 1
ATOM 1332 C CA . LEU B 1 37 ? 31.166 47.410 44.766 1.00 16.70 37 LEU B CA 1
ATOM 1333 C C . LEU B 1 37 ? 30.648 48.406 43.738 1.00 16.31 37 LEU B C 1
ATOM 1334 O O . LEU B 1 37 ? 29.776 49.222 44.042 1.00 16.36 37 LEU B O 1
ATOM 1339 N N . VAL B 1 38 ? 31.193 48.345 42.530 1.00 14.87 38 VAL B N 1
ATOM 1340 C CA . VAL B 1 38 ? 30.813 49.275 41.473 1.00 13.88 38 VAL B CA 1
ATOM 1341 C C . VAL B 1 38 ? 30.283 48.569 40.234 1.00 13.45 38 VAL B C 1
ATOM 1342 O O . VAL B 1 38 ? 30.647 47.422 39.964 1.00 13.62 38 VAL B O 1
ATOM 1346 N N . VAL B 1 39 ? 29.419 49.257 39.486 1.00 16.21 39 VAL B N 1
ATOM 1347 C CA . VAL B 1 39 ? 28.863 48.691 38.260 1.00 16.93 39 VAL B CA 1
ATOM 1348 C C . VAL B 1 39 ? 29.840 49.005 37.140 1.00 17.90 39 VAL B C 1
ATOM 1349 O O . VAL B 1 39 ? 30.064 50.169 36.815 1.00 19.59 39 VAL B O 1
ATOM 1353 N N . GLY B 1 40 ? 30.428 47.965 36.557 1.00 18.19 40 GLY B N 1
ATOM 1354 C CA . GLY B 1 40 ? 31.398 48.172 35.498 1.00 18.06 40 GLY B CA 1
ATOM 1355 C C . GLY B 1 40 ? 30.858 48.116 34.087 1.00 20.11 40 GLY B C 1
ATOM 1356 O O . GLY B 1 40 ? 31.585 48.415 33.139 1.00 20.70 40 GLY B O 1
ATOM 1357 N N . SER B 1 41 ? 29.599 47.716 33.937 1.00 17.31 41 SER B N 1
ATOM 1358 C CA . SER B 1 41 ? 28.978 47.641 32.619 1.00 19.68 41 SER B CA 1
ATOM 1359 C C . SER B 1 41 ? 27.527 47.209 32.771 1.00 19.26 41 SER B C 1
ATOM 1360 O O . SER B 1 41 ? 27.174 46.556 33.750 1.00 18.33 41 SER B O 1
ATOM 1363 N N . CYS B 1 42 ? 26.689 47.588 31.814 1.00 19.44 42 CYS B N 1
ATOM 1364 C CA . CYS B 1 42 ? 25.279 47.211 31.843 1.00 22.78 42 CYS B CA 1
ATOM 1365 C C . CYS B 1 42 ? 24.696 47.244 30.437 1.00 23.68 42 CYS B C 1
ATOM 1366 O O . CYS B 1 42 ? 25.188 47.963 29.569 1.00 25.21 42 CYS B O 1
ATOM 1369 N N . SER B 1 43 ? 23.650 46.458 30.213 1.00 23.94 43 SER B N 1
ATOM 1370 C CA . SER B 1 43 ? 23.014 46.410 28.904 1.00 25.12 43 SER B CA 1
ATOM 1371 C C . SER B 1 43 ? 21.526 46.127 29.011 1.00 24.72 43 SER B C 1
ATOM 1372 O O . SER B 1 43 ? 21.106 45.281 29.796 1.00 23.11 43 SER B O 1
ATOM 1375 N N . PRO B 1 44 ? 20.705 46.850 28.232 1.00 24.24 44 PRO B N 1
ATOM 1376 C CA . PRO B 1 44 ? 19.257 46.629 28.267 1.00 24.68 44 PRO B CA 1
ATOM 1377 C C . PRO B 1 44 ? 18.961 45.300 27.573 1.00 25.04 44 PRO B C 1
ATOM 1378 O O . PRO B 1 44 ? 19.798 44.775 26.833 1.00 24.32 44 PRO B O 1
ATOM 1382 N N . PRO B 1 45 ? 17.779 44.723 27.826 1.00 24.34 45 PRO B N 1
ATOM 1383 C CA . PRO B 1 45 ? 17.440 43.450 27.180 1.00 24.59 45 PRO B CA 1
ATOM 1384 C C . PRO B 1 45 ? 17.152 43.679 25.698 1.00 25.07 45 PRO B C 1
ATOM 1385 O O . PRO B 1 45 ? 16.757 44.775 25.299 1.00 26.06 45 PRO B O 1
ATOM 1389 N N . SER B 1 46 ? 17.354 42.647 24.890 1.00 25.11 46 SER B N 1
ATOM 1390 C CA . SER B 1 46 ? 17.111 42.743 23.453 1.00 27.00 46 SER B CA 1
ATOM 1391 C C . SER B 1 46 ? 16.153 41.644 22.997 1.00 27.95 46 SER B C 1
ATOM 1392 O O . SER B 1 46 ? 15.073 41.927 22.470 1.00 27.68 46 SER B O 1
ATOM 1395 N N . ASP B 1 47 ? 16.555 40.394 23.208 1.00 28.00 47 ASP B N 1
ATOM 1396 C CA . ASP B 1 47 ? 15.747 39.239 22.826 1.00 28.75 47 ASP B CA 1
ATOM 1397 C C . ASP B 1 47 ? 15.488 38.367 24.054 1.00 27.40 47 ASP B C 1
ATOM 1398 O O . ASP B 1 47 ? 15.420 38.873 25.175 1.00 26.33 47 ASP B O 1
ATOM 1403 N N . SER B 1 48 ? 15.335 37.061 23.839 1.00 27.36 48 SER B N 1
ATOM 1404 C CA . SER B 1 48 ? 15.105 36.130 24.942 1.00 26.70 48 SER B CA 1
ATOM 1405 C C . SER B 1 48 ? 16.409 36.055 25.723 1.00 25.76 48 SER B C 1
ATOM 1406 O O . SER B 1 48 ? 17.466 36.413 25.199 1.00 24.01 48 SER B O 1
ATOM 1409 N N . TRP B 1 49 ? 16.346 35.570 26.958 1.00 24.69 49 TRP B N 1
ATOM 1410 C CA . TRP B 1 49 ? 17.550 35.493 27.773 1.00 22.40 49 TRP B CA 1
ATOM 1411 C C . TRP B 1 49 ? 18.687 34.677 27.153 1.00 22.22 49 TRP B C 1
ATOM 1412 O O . TRP B 1 49 ? 19.846 35.078 27.235 1.00 20.27 49 TRP B O 1
ATOM 1423 N N . GLU B 1 50 ? 18.379 33.539 26.533 1.00 22.28 50 GLU B N 1
ATOM 1424 C CA . GLU B 1 50 ? 19.438 32.721 25.938 1.00 22.38 50 GLU B CA 1
ATOM 1425 C C . GLU B 1 50 ? 20.228 33.484 24.892 1.00 22.90 50 GLU B C 1
ATOM 1426 O O . GLU B 1 50 ? 21.458 33.425 24.853 1.00 22.96 50 GLU B O 1
ATOM 1432 N N . GLN B 1 51 ? 19.509 34.194 24.033 1.00 23.18 51 GLN B N 1
ATOM 1433 C CA . GLN B 1 51 ? 20.134 34.968 22.977 1.00 24.93 51 GLN B CA 1
ATOM 1434 C C . GLN B 1 51 ? 20.970 36.088 23.591 1.00 22.48 51 GLN B C 1
ATOM 1435 O O . GLN B 1 51 ? 22.101 36.330 23.168 1.00 23.83 51 GLN B O 1
ATOM 1441 N N . ASP B 1 52 ? 20.412 36.762 24.592 1.00 22.65 52 ASP B N 1
ATOM 1442 C CA . ASP B 1 52 ? 21.120 37.847 25.271 1.00 20.28 52 ASP B CA 1
ATOM 1443 C C . ASP B 1 52 ? 22.352 37.334 26.021 1.00 21.26 52 ASP B C 1
ATOM 1444 O O . ASP B 1 52 ? 23.354 38.042 26.129 1.00 20.27 52 ASP B O 1
ATOM 1449 N N . TYR B 1 53 ? 22.282 36.109 26.542 1.00 18.94 53 TYR B N 1
ATOM 1450 C CA . TYR B 1 53 ? 23.411 35.542 27.277 1.00 18.29 53 TYR B CA 1
ATOM 1451 C C . TYR B 1 53 ? 24.593 35.406 26.327 1.00 19.10 53 TYR B C 1
ATOM 1452 O O . TYR B 1 53 ? 25.706 35.840 26.631 1.00 17.91 53 TYR B O 1
ATOM 1461 N N . ASP B 1 54 ? 24.344 34.809 25.165 1.00 20.96 54 ASP B N 1
ATOM 1462 C CA . ASP B 1 54 ? 25.391 34.619 24.174 1.00 23.03 54 ASP B CA 1
ATOM 1463 C C . ASP B 1 54 ? 26.007 35.939 23.724 1.00 23.94 54 ASP B C 1
ATOM 1464 O O . ASP B 1 54 ? 27.221 36.043 23.565 1.00 25.31 54 ASP B O 1
ATOM 1469 N N . SER B 1 55 ? 25.176 36.953 23.541 1.00 24.30 55 SER B N 1
ATOM 1470 C CA . SER B 1 55 ? 25.695 38.229 23.077 1.00 25.12 55 SER B CA 1
ATOM 1471 C C . SER B 1 55 ? 26.315 39.152 24.126 1.00 23.73 55 SER B C 1
ATOM 1472 O O . SER B 1 55 ? 27.202 39.933 23.794 1.00 22.74 55 SER B O 1
ATOM 1475 N N . PHE B 1 56 ? 25.892 39.057 25.383 1.00 21.95 56 PHE B N 1
ATOM 1476 C CA . PHE B 1 56 ? 26.423 39.976 26.397 1.00 20.03 56 PHE B CA 1
ATOM 1477 C C . PHE B 1 56 ? 27.422 39.512 27.457 1.00 20.57 56 PHE B C 1
ATOM 1478 O O . PHE B 1 56 ? 28.247 40.310 27.912 1.00 18.46 56 PHE B O 1
ATOM 1486 N N . VAL B 1 57 ? 27.358 38.251 27.864 1.00 18.39 57 VAL B N 1
ATOM 1487 C CA . VAL B 1 57 ? 28.236 37.771 28.932 1.00 17.63 57 VAL B CA 1
ATOM 1488 C C . VAL B 1 57 ? 29.740 37.672 28.680 1.00 17.14 57 VAL B C 1
ATOM 1489 O O . VAL B 1 57 ? 30.520 38.345 29.343 1.00 17.43 57 VAL B O 1
ATOM 1493 N N . LEU B 1 58 ? 30.152 36.852 27.724 1.00 19.63 58 LEU B N 1
ATOM 1494 C CA . LEU B 1 58 ? 31.574 36.661 27.460 1.00 19.54 58 LEU B CA 1
ATOM 1495 C C . LEU B 1 58 ? 32.443 37.895 27.186 1.00 20.42 58 LEU B C 1
ATOM 1496 O O . LEU B 1 58 ? 33.584 37.945 27.643 1.00 20.94 58 LEU B O 1
ATOM 1501 N N . PRO B 1 59 ? 31.927 38.898 26.449 1.00 20.65 59 PRO B N 1
ATOM 1502 C CA . PRO B 1 59 ? 32.746 40.089 26.171 1.00 20.22 59 PRO B CA 1
ATOM 1503 C C . PRO B 1 59 ? 33.169 40.872 27.413 1.00 21.87 59 PRO B C 1
ATOM 1504 O O . PRO B 1 59 ? 34.064 41.711 27.348 1.00 23.22 59 PRO B O 1
ATOM 1508 N N . LEU B 1 60 ? 32.522 40.592 28.538 1.00 19.47 60 LEU B N 1
ATOM 1509 C CA . LEU B 1 60 ? 32.805 41.290 29.790 1.00 20.44 60 LEU B CA 1
A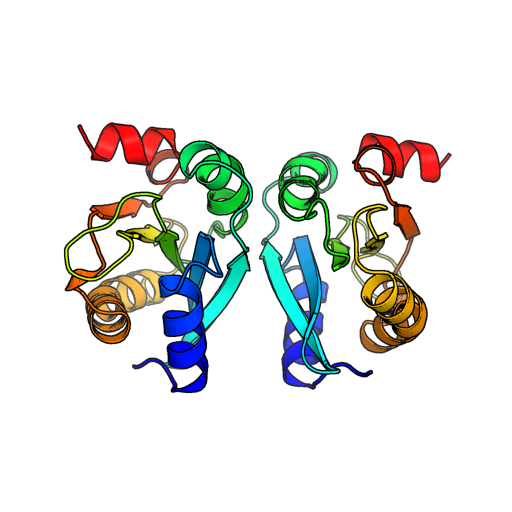TOM 1510 C C . LEU B 1 60 ? 33.950 40.726 30.628 1.00 21.23 60 LEU B C 1
ATOM 1511 O O . LEU B 1 60 ? 34.480 41.425 31.494 1.00 22.02 60 LEU B O 1
ATOM 1516 N N . LEU B 1 61 ? 34.341 39.485 30.369 1.00 21.82 61 LEU B N 1
ATOM 1517 C CA . LEU B 1 61 ? 35.360 38.814 31.178 1.00 21.17 61 LEU B CA 1
ATOM 1518 C C . LEU B 1 61 ? 36.836 39.033 30.828 1.00 23.61 61 LEU B C 1
ATOM 1519 O O . LEU B 1 61 ? 37.299 38.585 29.780 1.00 25.56 61 LEU B O 1
ATOM 1524 N N . GLU B 1 62 ? 37.569 39.703 31.724 1.00 23.66 62 GLU B N 1
ATOM 1525 C CA . GLU B 1 62 ? 39.001 39.954 31.526 1.00 25.04 62 GLU B CA 1
ATOM 1526 C C . GLU B 1 62 ? 39.780 38.683 31.842 1.00 25.79 62 GLU B C 1
ATOM 1527 O O . GLU B 1 62 ? 39.426 37.933 32.753 1.00 24.56 62 GLU B O 1
ATOM 1533 N N . ASP B 1 63 ? 40.859 38.453 31.103 1.00 27.42 63 ASP B N 1
ATOM 1534 C CA . ASP B 1 63 ? 41.664 37.256 31.295 1.00 30.14 63 ASP B CA 1
ATOM 1535 C C . ASP B 1 63 ? 42.394 37.154 32.630 1.00 29.36 63 ASP B C 1
ATOM 1536 O O . ASP B 1 63 ? 42.574 36.060 33.149 1.00 30.76 63 ASP B O 1
ATOM 1541 N N . LYS B 1 64 ? 42.790 38.281 33.206 1.00 28.47 64 LYS B N 1
ATOM 1542 C CA . LYS B 1 64 ? 43.539 38.231 34.454 1.00 28.63 64 LYS B CA 1
ATOM 1543 C C . LYS B 1 64 ? 42.908 39.082 35.552 1.00 26.42 64 LYS B C 1
ATOM 1544 O O . LYS B 1 64 ? 43.595 39.628 36.417 1.00 26.22 64 LYS B O 1
ATOM 1550 N N . GLN B 1 65 ? 41.585 39.177 35.529 1.00 24.92 65 GLN B N 1
ATOM 1551 C CA . GLN B 1 65 ? 40.890 39.993 36.515 1.00 22.51 65 GLN B CA 1
ATOM 1552 C C . GLN B 1 65 ? 39.502 39.434 36.807 1.00 20.22 65 GLN B C 1
ATOM 1553 O O . GLN B 1 65 ? 38.710 39.218 35.895 1.00 21.06 65 GLN B O 1
ATOM 1559 N N . PRO B 1 66 ? 39.198 39.180 38.086 1.00 18.53 66 PRO B N 1
ATOM 1560 C CA . PRO B 1 66 ? 37.876 38.642 38.429 1.00 15.61 66 PRO B CA 1
ATOM 1561 C C . PRO B 1 66 ? 36.813 39.722 38.363 1.00 14.71 66 PRO B C 1
ATOM 1562 O O . PRO B 1 66 ? 37.109 40.906 38.354 1.00 15.05 66 PRO B O 1
ATOM 1566 N N . CYS B 1 67 ? 35.561 39.298 38.317 1.00 14.05 67 CYS B N 1
ATOM 1567 C CA . CYS B 1 67 ? 34.450 40.237 38.321 1.00 12.58 67 CYS B CA 1
ATOM 1568 C C . CYS B 1 67 ? 33.227 39.397 38.614 1.00 12.40 67 CYS B C 1
ATOM 1569 O O . CYS B 1 67 ? 33.326 38.179 38.719 1.00 14.34 67 CYS B O 1
ATOM 1572 N N . TYR B 1 68 ? 32.089 40.054 38.790 1.00 13.01 68 TYR B N 1
ATOM 1573 C CA . TYR B 1 68 ? 30.846 39.335 39.006 1.00 13.87 68 TYR B CA 1
ATOM 1574 C C . TYR B 1 68 ? 29.945 39.771 37.867 1.00 13.61 68 TYR B C 1
ATOM 1575 O O . TYR B 1 68 ? 30.047 40.902 37.389 1.00 13.49 68 TYR B O 1
ATOM 1584 N N . VAL B 1 69 ? 29.075 38.874 37.418 1.00 13.75 69 VAL B N 1
ATOM 1585 C CA . VAL B 1 69 ? 28.124 39.229 36.382 1.00 14.41 69 VAL B CA 1
ATOM 1586 C C . VAL B 1 69 ? 26.769 38.777 36.884 1.00 12.85 69 VAL B C 1
ATOM 1587 O O . VAL B 1 69 ? 26.576 37.598 37.181 1.00 15.19 69 VAL B O 1
ATOM 1591 N N . LEU B 1 70 ? 25.842 39.720 37.022 1.00 13.14 70 LEU B N 1
ATOM 1592 C CA . LEU B 1 70 ? 24.487 39.391 37.458 1.00 12.92 70 LEU B CA 1
ATOM 1593 C C . LEU B 1 70 ? 23.680 39.413 36.163 1.00 11.91 70 LEU B C 1
ATOM 1594 O O . LEU B 1 70 ? 23.577 40.448 35.501 1.00 13.20 70 LEU B O 1
ATOM 1599 N N . PHE B 1 71 ? 23.154 38.251 35.782 1.00 14.09 71 PHE B N 1
ATOM 1600 C CA . PHE B 1 71 ? 22.394 38.114 34.541 1.00 14.51 71 PHE B CA 1
ATOM 1601 C C . PHE B 1 71 ? 20.925 37.853 34.832 1.00 13.93 71 PHE B C 1
ATOM 1602 O O . PHE B 1 71 ? 20.589 36.916 35.554 1.00 14.92 71 PHE B O 1
ATOM 1610 N N . ARG B 1 72 ? 20.056 38.683 34.263 1.00 15.62 72 ARG B N 1
ATOM 1611 C CA . ARG B 1 72 ? 18.619 38.546 34.473 1.00 16.76 72 ARG B CA 1
ATOM 1612 C C . ARG B 1 72 ? 17.950 37.577 33.494 1.00 16.06 72 ARG B C 1
ATOM 1613 O O . ARG B 1 72 ? 18.122 37.679 32.279 1.00 15.05 72 ARG B O 1
ATOM 1621 N N . LEU B 1 73 ? 17.200 36.627 34.049 1.00 16.38 73 LEU B N 1
ATOM 1622 C CA . LEU B 1 73 ? 16.466 35.651 33.253 1.00 16.85 73 LEU B CA 1
ATOM 1623 C C . LEU B 1 73 ? 15.122 36.277 32.887 1.00 19.48 73 LEU B C 1
ATOM 1624 O O . LEU B 1 73 ? 14.829 37.410 33.281 1.00 17.80 73 LEU B O 1
ATOM 1629 N N . ASP B 1 74 ? 14.311 35.545 32.129 1.00 20.60 74 ASP B N 1
ATOM 1630 C CA . ASP B 1 74 ? 12.992 36.040 31.734 1.00 22.21 74 ASP B CA 1
ATOM 1631 C C . ASP B 1 74 ? 11.928 35.580 32.727 1.00 23.21 74 ASP B C 1
ATOM 1632 O O . ASP B 1 74 ? 10.831 36.146 32.788 1.00 23.72 74 ASP B O 1
ATOM 1637 N N . SER B 1 75 ? 12.257 34.553 33.502 1.00 22.67 75 SER B N 1
ATOM 1638 C CA . SER B 1 75 ? 11.341 34.003 34.496 1.00 23.38 75 SER B CA 1
ATOM 1639 C C . SER B 1 75 ? 11.337 34.834 35.773 1.00 23.81 75 SER B C 1
ATOM 1640 O O . SER B 1 75 ? 12.225 35.657 35.989 1.00 22.30 75 SER B O 1
ATOM 1643 N N . GLN B 1 76 ? 10.337 34.612 36.618 1.00 24.48 76 GLN B N 1
ATOM 1644 C CA . GLN B 1 76 ? 10.233 35.342 37.875 1.00 24.54 76 GLN B CA 1
ATOM 1645 C C . GLN B 1 76 ? 9.812 34.438 39.025 1.00 25.25 76 GLN B C 1
ATOM 1646 O O . GLN B 1 76 ? 9.235 33.371 38.811 1.00 24.76 76 GLN B O 1
ATOM 1652 N N . ASN B 1 77 ? 10.132 34.865 40.242 1.00 23.57 77 ASN B N 1
ATOM 1653 C CA . ASN B 1 77 ? 9.719 34.146 41.439 1.00 25.27 77 ASN B CA 1
ATOM 1654 C C . ASN B 1 77 ? 8.815 35.128 42.184 1.00 24.60 77 ASN B C 1
ATOM 1655 O O . ASN B 1 77 ? 8.427 36.149 41.617 1.00 26.00 77 ASN B O 1
ATOM 1660 N N . ALA B 1 78 ? 8.469 34.834 43.432 1.00 26.02 78 ALA B N 1
ATOM 1661 C CA . ALA B 1 78 ? 7.584 35.720 44.190 1.00 26.40 78 ALA B CA 1
ATOM 1662 C C . ALA B 1 78 ? 8.127 37.133 44.390 1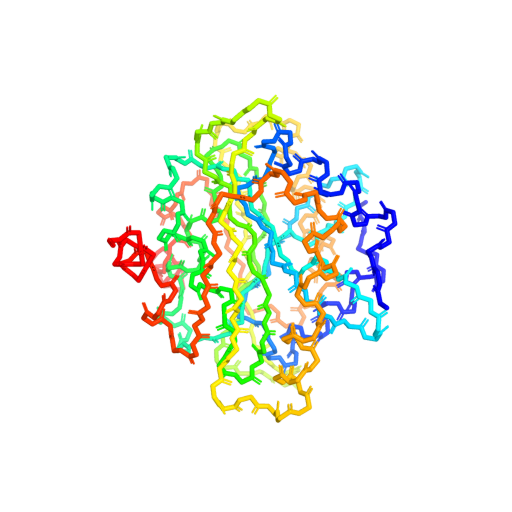.00 26.93 78 ALA B C 1
ATOM 1663 O O . ALA B 1 78 ? 7.368 38.051 44.713 1.00 26.75 78 ALA B O 1
ATOM 1665 N N . GLN B 1 79 ? 9.431 37.308 44.187 1.00 26.46 79 GLN B N 1
ATOM 1666 C CA . GLN B 1 79 ? 10.070 38.607 44.374 1.00 26.21 79 GLN B CA 1
ATOM 1667 C C . GLN B 1 79 ? 10.436 39.355 43.095 1.00 25.22 79 GLN B C 1
ATOM 1668 O O . GLN B 1 79 ? 11.088 40.397 43.158 1.00 25.11 79 GLN B O 1
ATOM 1674 N N . GLY B 1 80 ? 10.023 38.837 41.943 1.00 24.30 80 GLY B N 1
ATOM 1675 C CA . GLY B 1 80 ? 10.343 39.493 40.686 1.00 22.87 80 GLY B CA 1
ATOM 1676 C C . GLY B 1 80 ? 11.222 38.619 39.810 1.00 22.20 80 GLY B C 1
ATOM 1677 O O . GLY B 1 80 ? 11.303 37.409 40.020 1.00 23.70 80 GLY B O 1
ATOM 1678 N N . TYR B 1 81 ? 11.888 39.219 38.829 1.00 21.89 81 TYR B N 1
ATOM 1679 C CA . TYR B 1 81 ? 12.751 38.451 37.932 1.00 21.32 81 TYR B CA 1
ATOM 1680 C C . TYR B 1 81 ? 13.796 37.630 38.671 1.00 19.79 81 TYR B C 1
ATOM 1681 O O . TYR B 1 81 ? 14.285 38.030 39.727 1.00 20.75 81 TYR B O 1
ATOM 1690 N N . GLU B 1 82 ? 14.136 36.479 38.104 1.00 19.21 82 GLU B N 1
ATOM 1691 C CA . GLU B 1 82 ? 15.142 35.607 38.689 1.00 18.33 82 GLU B CA 1
ATOM 1692 C C . GLU B 1 82 ? 16.467 35.936 38.019 1.00 17.70 82 GLU B C 1
ATOM 1693 O O . GLU B 1 82 ? 16.501 36.316 36.850 1.00 16.05 82 GLU B O 1
ATOM 1699 N N . TRP B 1 83 ? 17.556 35.786 38.763 1.00 15.56 83 TRP B N 1
ATOM 1700 C CA . TRP B 1 83 ? 18.874 36.101 38.227 1.00 14.56 83 TRP B CA 1
ATOM 1701 C C . TRP B 1 83 ? 19.895 34.993 38.381 1.00 13.44 83 TRP B C 1
ATOM 1702 O O . TRP B 1 83 ? 19.779 34.144 39.261 1.00 15.13 83 TRP B O 1
ATOM 1713 N N . ILE B 1 84 ? 20.921 35.051 37.535 1.00 13.61 84 ILE B N 1
ATOM 1714 C CA . ILE B 1 84 ? 22.042 34.132 37.597 1.00 13.91 84 ILE B CA 1
ATOM 1715 C C . ILE B 1 84 ? 23.153 34.992 38.202 1.00 15.90 84 ILE B C 1
ATOM 1716 O O . ILE B 1 84 ? 23.375 36.119 37.757 1.00 16.29 84 ILE B O 1
ATOM 1721 N N . PHE B 1 85 ? 23.830 34.468 39.217 1.00 14.95 85 PHE B N 1
ATOM 1722 C CA . PHE B 1 85 ? 24.931 35.175 39.856 1.00 14.50 85 PHE B CA 1
ATOM 1723 C C . PHE B 1 85 ? 26.202 34.489 39.364 1.00 14.51 85 PHE B C 1
ATOM 1724 O O . PHE B 1 85 ? 26.512 33.377 39.781 1.00 14.36 85 PHE B O 1
ATOM 1732 N N . ILE B 1 86 ? 26.929 35.157 38.471 1.00 14.88 86 ILE B N 1
ATOM 1733 C CA . ILE B 1 86 ? 28.153 34.605 37.913 1.00 14.02 86 ILE B CA 1
ATOM 1734 C C . ILE B 1 86 ? 29.385 35.174 38.607 1.00 14.80 86 ILE B C 1
ATOM 1735 O O . ILE B 1 86 ? 29.589 36.390 38.625 1.00 14.70 86 ILE B O 1
ATOM 1740 N N . ALA B 1 87 ? 30.186 34.291 39.201 1.00 14.65 87 ALA B N 1
ATOM 1741 C CA . ALA B 1 87 ? 31.427 34.712 39.850 1.00 16.25 87 ALA B CA 1
ATOM 1742 C C . ALA B 1 87 ? 32.564 34.272 38.935 1.00 16.33 87 ALA B C 1
ATOM 1743 O O . ALA B 1 87 ? 32.850 33.079 38.800 1.00 16.26 87 ALA B O 1
ATOM 1745 N N . TRP B 1 88 ? 33.195 35.252 38.293 1.00 16.80 88 TRP B N 1
ATOM 1746 C CA . TRP B 1 88 ? 34.295 35.014 37.366 1.00 17.32 88 TRP B CA 1
ATOM 1747 C C . TRP B 1 88 ? 35.614 35.226 38.104 1.00 17.10 88 TRP B C 1
ATOM 1748 O O . TRP B 1 88 ? 35.858 36.295 38.652 1.00 17.13 88 TRP B O 1
ATOM 1759 N N . SER B 1 89 ? 36.456 34.199 38.121 1.00 17.79 89 SER B N 1
ATOM 1760 C CA . SER B 1 89 ? 37.739 34.274 38.814 1.00 19.63 89 SER B CA 1
ATOM 1761 C C . SER B 1 89 ? 38.786 33.479 38.032 1.00 19.30 89 SER B C 1
ATOM 1762 O O . SER B 1 89 ? 39.057 32.322 38.343 1.00 18.50 89 SER B O 1
ATOM 1765 N N . PRO B 1 90 ? 39.391 34.104 37.007 1.00 20.65 90 PRO B N 1
ATOM 1766 C CA . PRO B 1 90 ? 40.411 33.464 36.167 1.00 22.66 90 PRO B CA 1
ATOM 1767 C C . PRO B 1 90 ? 41.622 33.029 36.978 1.00 23.33 90 PRO B C 1
ATOM 1768 O O . PRO B 1 90 ? 42.052 33.733 37.884 1.00 23.68 90 PRO B O 1
ATOM 1772 N N . ASP B 1 91 ? 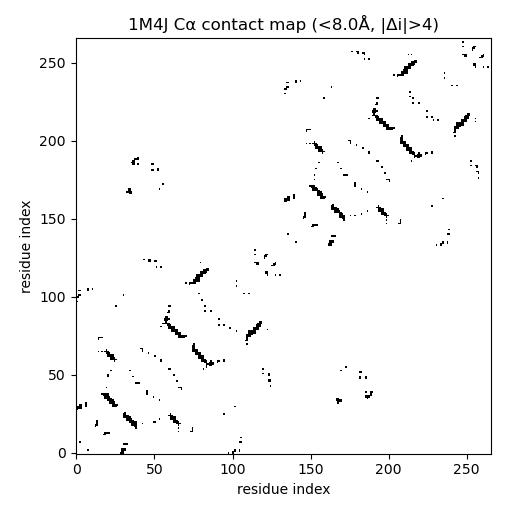42.185 31.878 36.643 1.00 26.78 91 ASP B N 1
ATOM 1773 C CA . ASP B 1 91 ? 43.348 31.396 37.378 1.00 29.55 91 ASP B CA 1
ATOM 1774 C C . ASP B 1 91 ? 44.582 32.271 37.193 1.00 29.43 91 ASP B C 1
ATOM 1775 O O . ASP B 1 91 ? 45.473 32.283 38.031 1.00 31.27 91 ASP B O 1
ATOM 1780 N N . HIS B 1 92 ? 44.628 33.006 36.091 1.00 30.47 92 HIS B N 1
ATOM 1781 C CA . HIS B 1 92 ? 45.757 33.889 35.836 1.00 30.84 92 HIS B CA 1
ATOM 1782 C C . HIS B 1 92 ? 45.597 35.179 36.636 1.00 29.17 92 HIS B C 1
ATOM 1783 O O . HIS B 1 92 ? 46.345 36.138 36.435 1.00 28.34 92 HIS B O 1
ATOM 1790 N N . SER B 1 93 ? 44.607 35.194 37.529 1.00 27.39 93 SER B N 1
ATOM 1791 C CA . SER B 1 93 ? 44.341 36.352 38.374 1.00 25.78 93 SER B CA 1
ATOM 1792 C C . SER B 1 93 ? 45.291 36.377 39.553 1.00 24.81 93 SER B C 1
ATOM 1793 O O . SER B 1 93 ? 45.841 35.342 39.933 1.00 23.71 93 SER B O 1
ATOM 1796 N N . HIS B 1 94 ? 45.485 37.558 40.128 1.00 24.04 94 HIS B N 1
ATOM 1797 C CA . HIS B 1 94 ? 46.341 37.680 41.290 1.00 25.52 94 HIS B CA 1
ATOM 1798 C C . HIS B 1 94 ? 45.618 37.007 42.458 1.00 24.79 94 HIS B C 1
ATOM 1799 O O . HIS B 1 94 ? 44.402 37.143 42.588 1.00 21.83 94 HIS B O 1
ATOM 1806 N N . VAL B 1 95 ? 46.352 36.297 43.312 1.00 23.63 95 VAL B N 1
ATOM 1807 C CA . VAL B 1 95 ? 45.740 35.621 44.460 1.00 24.71 95 VAL B CA 1
ATOM 1808 C C . VAL B 1 95 ? 44.926 36.528 45.371 1.00 23.64 95 VAL B C 1
ATOM 1809 O O . VAL B 1 95 ? 43.873 36.138 45.877 1.00 22.83 95 VAL B O 1
ATOM 1813 N N . ARG B 1 96 ? 45.429 37.736 45.588 1.00 23.18 96 ARG B N 1
ATOM 1814 C CA . ARG B 1 96 ? 44.745 38.710 46.428 1.00 22.99 96 ARG B CA 1
ATOM 1815 C C . ARG B 1 96 ? 43.371 39.010 45.828 1.00 20.55 96 ARG B C 1
ATOM 1816 O O . ARG B 1 96 ? 42.380 39.110 46.549 1.00 19.76 96 ARG B O 1
ATOM 1824 N N . GLN B 1 97 ? 43.321 39.159 44.506 1.00 19.40 97 GLN B N 1
ATOM 1825 C CA . GLN B 1 97 ? 42.060 39.428 43.826 1.00 18.58 97 GLN B CA 1
ATOM 1826 C C . GLN B 1 97 ? 41.145 38.221 43.921 1.00 16.88 97 GLN B C 1
ATOM 1827 O O . GLN B 1 97 ? 39.941 38.368 44.133 1.00 16.25 97 GLN B O 1
ATOM 1833 N N . LYS B 1 98 ? 41.712 37.027 43.760 1.00 17.23 98 LYS B N 1
ATOM 1834 C CA . LYS B 1 98 ? 40.914 35.805 43.865 1.00 16.76 98 LYS B CA 1
ATOM 1835 C C . LYS B 1 98 ? 40.259 35.754 45.244 1.00 16.74 98 LYS B C 1
ATOM 1836 O O . LYS B 1 98 ? 39.059 35.500 45.365 1.00 16.04 98 LYS B O 1
ATOM 1842 N N . MET B 1 99 ? 41.057 36.013 46.278 1.00 16.94 99 MET B N 1
ATOM 1843 C CA . MET B 1 99 ? 40.582 36.002 47.658 1.00 17.26 99 MET B CA 1
ATOM 1844 C C . MET B 1 99 ? 39.531 37.074 47.927 1.00 15.34 99 MET B C 1
ATOM 1845 O O . MET B 1 99 ? 38.513 36.815 48.570 1.00 16.66 99 MET B O 1
ATOM 1850 N N . LEU B 1 100 ? 39.794 38.279 47.438 1.00 13.91 100 LEU B N 1
ATOM 1851 C CA . LEU B 1 100 ? 38.889 39.403 47.636 1.00 15.50 100 LEU B CA 1
ATOM 1852 C C . LEU B 1 100 ? 37.512 39.140 47.038 1.00 15.34 100 LEU B C 1
ATOM 1853 O O . LEU B 1 100 ? 36.489 39.321 47.700 1.00 16.84 100 LEU B O 1
ATOM 1858 N N . TYR B 1 101 ? 37.475 38.725 45.778 1.00 16.45 101 TYR B N 1
ATOM 1859 C CA . TYR B 1 101 ? 36.190 38.462 45.150 1.00 15.94 101 TYR B CA 1
ATOM 1860 C C . TYR B 1 101 ? 35.441 37.283 45.766 1.00 15.82 101 TYR B C 1
ATOM 1861 O O . TYR B 1 101 ? 34.223 37.332 45.917 1.00 15.52 101 TYR B O 1
ATOM 1870 N N . ALA B 1 102 ? 36.154 36.224 46.130 1.00 14.71 102 ALA B N 1
ATOM 1871 C CA . ALA B 1 102 ? 35.484 35.077 46.733 1.00 14.64 102 ALA B CA 1
ATOM 1872 C C . ALA B 1 102 ? 34.906 35.463 48.096 1.00 16.08 102 ALA B C 1
ATOM 1873 O O . ALA B 1 102 ? 33.792 35.076 4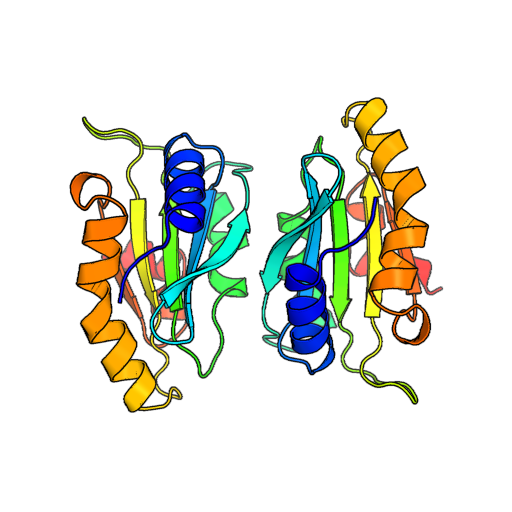8.447 1.00 15.16 102 ALA B O 1
ATOM 1875 N N . ALA B 1 103 ? 35.655 36.256 48.855 1.00 15.15 103 ALA B N 1
ATOM 1876 C CA . ALA B 1 103 ? 35.212 36.672 50.181 1.00 14.72 103 ALA B CA 1
ATOM 1877 C C . ALA B 1 103 ? 34.088 37.699 50.171 1.00 15.20 103 ALA B C 1
ATOM 1878 O O . ALA B 1 103 ? 33.305 37.773 51.115 1.00 16.68 103 ALA B O 1
ATOM 1880 N N . THR B 1 104 ? 34.004 38.481 49.102 1.00 14.31 104 THR B N 1
ATOM 1881 C CA . THR B 1 104 ? 32.993 39.527 49.006 1.00 14.92 104 THR B CA 1
ATOM 1882 C C . THR B 1 104 ? 31.739 39.104 48.240 1.00 15.73 104 THR B C 1
ATOM 1883 O O . THR B 1 104 ? 30.751 39.844 48.197 1.00 15.78 104 THR B O 1
ATOM 1887 N N . ARG B 1 105 ? 31.755 37.911 47.659 1.00 14.86 105 ARG B N 1
ATOM 1888 C CA . ARG B 1 105 ? 30.605 37.446 46.884 1.00 14.97 105 ARG B CA 1
ATOM 1889 C C . ARG B 1 105 ? 29.299 37.463 47.674 1.00 16.32 105 ARG B C 1
ATOM 1890 O O . ARG B 1 105 ? 28.277 37.943 47.186 1.00 15.91 105 ARG B O 1
ATOM 1898 N N . ALA B 1 106 ? 29.332 36.943 48.895 1.00 16.12 106 ALA B N 1
ATOM 1899 C CA . ALA B 1 106 ? 28.136 36.909 49.731 1.00 17.63 106 ALA B CA 1
ATOM 1900 C C . ALA B 1 106 ? 27.659 38.317 50.076 1.00 17.25 106 ALA B C 1
ATOM 1901 O O . ALA B 1 106 ? 26.471 38.540 50.310 1.00 17.91 106 ALA B O 1
ATOM 1903 N N . THR B 1 107 ? 28.588 39.267 50.110 1.00 17.71 107 THR B N 1
ATOM 1904 C CA . THR B 1 107 ? 28.238 40.647 50.417 1.00 18.79 107 THR B CA 1
ATOM 1905 C C . THR B 1 107 ? 27.424 41.244 49.272 1.00 17.74 107 THR B C 1
ATOM 1906 O O . THR B 1 107 ? 26.407 41.902 49.501 1.00 17.84 107 THR B O 1
ATOM 1910 N N . LEU B 1 108 ? 27.870 41.009 48.040 1.00 17.42 108 LEU B N 1
ATOM 1911 C CA . LEU B 1 108 ? 27.150 41.521 46.877 1.00 14.71 108 LEU B CA 1
ATOM 1912 C C . LEU B 1 108 ? 25.770 40.881 46.820 1.00 15.84 108 LEU B C 1
ATOM 1913 O O . LEU B 1 108 ? 24.778 41.537 46.500 1.00 16.81 108 LEU B O 1
ATOM 1918 N N . LYS B 1 109 ? 25.707 39.593 47.131 1.00 14.70 109 LYS B N 1
ATOM 1919 C CA . LYS B 1 109 ? 24.429 38.900 47.115 1.00 15.61 109 LYS B CA 1
ATOM 1920 C C . LYS B 1 109 ? 23.439 39.562 48.075 1.00 17.17 109 LYS B C 1
ATOM 1921 O O . LYS B 1 109 ? 22.279 39.791 47.720 1.00 15.54 109 LYS B O 1
ATOM 1927 N N . LYS B 1 110 ? 23.900 39.886 49.282 1.00 17.27 110 LYS B N 1
ATOM 1928 C CA . LYS B 1 110 ? 23.031 40.519 50.270 1.00 18.39 110 LYS B CA 1
ATOM 1929 C C . LYS B 1 110 ? 22.592 41.903 49.800 1.00 18.83 110 LYS B C 1
ATOM 1930 O O . LYS B 1 110 ? 21.418 42.260 49.914 1.00 19.51 110 LYS B O 1
ATOM 1936 N N . GLU B 1 111 ? 23.538 42.672 49.266 1.00 17.27 111 GLU B N 1
ATOM 1937 C CA . GLU B 1 111 ? 23.255 44.021 48.777 1.00 17.19 111 GLU B CA 1
ATOM 1938 C C . GLU B 1 111 ? 22.253 44.016 47.629 1.00 16.10 111 GLU B C 1
ATOM 1939 O O . GLU B 1 111 ? 21.441 44.930 47.505 1.00 16.29 111 GLU B O 1
ATOM 1945 N N . PHE B 1 112 ? 22.312 42.984 46.793 1.00 16.16 112 PHE B N 1
ATOM 1946 C CA . PHE B 1 112 ? 21.418 42.883 45.644 1.00 15.41 112 PHE B CA 1
ATOM 1947 C C . PHE B 1 112 ? 20.064 42.283 46.005 1.00 17.18 112 PHE B C 1
ATOM 1948 O O . PHE B 1 112 ? 19.057 42.558 45.348 1.00 17.88 112 PHE B O 1
ATOM 1956 N N . GLY B 1 113 ? 20.046 41.471 47.056 1.00 17.30 113 GLY B N 1
ATOM 1957 C CA . GLY B 1 113 ? 18.821 40.812 47.470 1.00 18.83 113 GLY B CA 1
ATOM 1958 C C . GLY B 1 113 ? 18.963 39.347 47.105 1.00 18.09 113 GLY B C 1
ATOM 1959 O O . GLY B 1 113 ? 18.778 38.964 45.948 1.00 17.79 113 GLY B O 1
ATOM 1960 N N . GLY B 1 114 ? 19.306 38.528 48.096 1.00 18.66 114 GLY B N 1
ATOM 1961 C CA . GLY B 1 114 ? 19.501 37.108 47.861 1.00 18.63 114 GLY B CA 1
ATOM 1962 C C . GLY B 1 114 ? 18.302 36.382 47.287 1.00 18.99 114 GLY B C 1
ATOM 1963 O O . GLY B 1 114 ? 18.459 35.402 46.561 1.00 20.32 114 GLY B O 1
ATOM 1964 N N . GLY B 1 115 ? 17.104 36.865 47.603 1.00 19.96 115 GLY B N 1
ATOM 1965 C CA . GLY B 1 115 ? 15.896 36.223 47.111 1.00 19.35 115 GLY B CA 1
ATOM 1966 C C . GLY B 1 115 ? 15.710 36.304 45.610 1.00 19.53 115 GLY B C 1
ATOM 1967 O O . GLY B 1 115 ? 14.908 35.564 45.034 1.00 21.06 115 GLY B O 1
ATOM 1968 N N . HIS B 1 116 ? 16.452 37.200 44.970 1.00 16.95 116 HIS B N 1
ATOM 1969 C CA . HIS B 1 116 ? 16.351 37.383 43.531 1.00 16.36 116 HIS B CA 1
ATOM 1970 C C . HIS B 1 116 ? 17.293 36.458 42.772 1.00 14.67 116 HIS B C 1
ATOM 1971 O O . HIS B 1 116 ? 17.181 36.329 41.553 1.00 15.91 116 HIS B O 1
ATOM 1978 N N . ILE B 1 117 ? 18.212 35.818 43.496 1.00 15.64 117 ILE B N 1
ATOM 1979 C CA . ILE B 1 117 ? 19.195 34.924 42.885 1.00 16.26 117 ILE B CA 1
ATOM 1980 C C . ILE B 1 117 ? 18.694 33.491 42.785 1.00 16.83 117 ILE B C 1
ATOM 1981 O O . ILE B 1 117 ? 18.450 32.841 43.801 1.00 17.05 117 ILE B O 1
ATOM 1986 N N . LYS B 1 118 ? 18.558 33.001 41.556 1.00 17.87 118 LYS B N 1
ATOM 1987 C CA . LYS B 1 118 ? 18.105 31.633 41.320 1.00 17.06 118 LYS B CA 1
ATOM 1988 C C . LYS B 1 118 ? 19.282 30.673 41.200 1.00 18.28 118 LYS B C 1
ATOM 1989 O O . LYS B 1 118 ? 19.290 29.610 41.819 1.00 16.85 118 LYS B O 1
ATOM 1995 N N . ASP B 1 119 ? 20.276 31.052 40.401 1.00 17.84 119 ASP B N 1
ATOM 1996 C CA . ASP B 1 119 ? 21.443 30.208 40.172 1.00 16.98 119 ASP B CA 1
ATOM 1997 C C . ASP B 1 119 ? 22.758 30.920 40.454 1.00 16.89 119 ASP B C 1
ATOM 1998 O O . ASP B 1 119 ? 22.893 32.115 40.200 1.00 17.14 119 ASP B O 1
ATOM 2003 N N . GLU B 1 120 ? 23.723 30.171 40.981 1.00 16.01 120 GLU B N 1
ATOM 2004 C CA . GLU B 1 120 ? 25.040 30.707 41.300 1.00 16.47 120 GLU B CA 1
ATOM 2005 C C . GLU B 1 120 ? 26.091 29.887 40.562 1.00 17.07 120 GLU B C 1
ATOM 2006 O O . GLU B 1 120 ? 26.281 28.703 40.831 1.00 19.02 120 GLU B O 1
ATOM 2012 N N . VAL B 1 121 ? 26.778 30.538 39.634 1.00 15.64 121 VAL B N 1
ATOM 2013 C CA . VAL B 1 121 ? 27.785 29.881 38.817 1.00 15.23 121 VAL B CA 1
ATOM 2014 C C . VAL B 1 121 ? 29.176 30.457 39.051 1.00 15.52 121 VAL B C 1
ATOM 2015 O O . VAL B 1 121 ? 29.342 31.659 39.187 1.00 18.18 121 VAL B O 1
ATOM 2019 N N . PHE B 1 122 ? 30.165 29.576 39.109 1.00 15.62 122 PHE B N 1
ATOM 2020 C CA . PHE B 1 122 ? 31.553 29.968 39.319 1.00 15.67 122 PHE B CA 1
ATOM 2021 C C . PHE B 1 122 ? 32.361 29.474 38.131 1.00 16.69 122 PHE B C 1
ATOM 2022 O O . PHE B 1 122 ? 32.061 28.420 37.578 1.00 17.64 122 PHE B O 1
ATOM 2030 N N . GLY B 1 123 ? 33.377 30.231 37.727 1.00 16.38 123 GLY B N 1
ATOM 2031 C CA . GLY B 1 123 ? 34.194 29.788 36.612 1.00 17.63 123 GLY B CA 1
ATOM 2032 C C . GLY B 1 123 ? 35.581 30.396 36.617 1.00 17.63 123 GLY B C 1
ATOM 2033 O O . GLY B 1 123 ? 35.756 31.529 37.066 1.00 18.62 123 GLY B O 1
ATOM 2034 N N . THR B 1 124 ? 36.571 29.649 36.132 1.00 17.55 124 THR B N 1
ATOM 2035 C CA . THR B 1 124 ? 37.938 30.165 36.072 1.00 19.73 124 THR B CA 1
ATOM 2036 C C . THR B 1 124 ? 38.405 30.240 34.614 1.00 20.48 124 THR B C 1
ATOM 2037 O O . THR B 1 124 ? 39.440 30.836 34.309 1.00 20.49 124 THR B O 1
ATOM 2041 N N . VAL B 1 125 ? 37.638 29.621 33.719 1.00 20.91 125 VAL B N 1
ATOM 2042 C CA . VAL B 1 125 ? 37.913 29.653 32.281 1.00 21.45 125 VAL B CA 1
ATOM 2043 C C . VAL B 1 125 ? 36.583 29.999 31.615 1.00 21.43 125 VAL B C 1
ATOM 2044 O O . VAL B 1 125 ? 35.523 29.614 32.111 1.00 19.71 125 VAL B O 1
ATOM 2048 N N . LYS B 1 126 ? 36.634 30.734 30.506 1.00 22.53 126 LYS B N 1
ATOM 2049 C CA . LYS B 1 126 ? 35.415 31.173 29.826 1.00 23.68 126 LYS B CA 1
ATOM 2050 C C . LYS B 1 126 ? 34.369 30.103 29.549 1.00 25.11 126 LYS B C 1
ATOM 2051 O O . LYS B 1 126 ? 33.169 30.379 29.614 1.00 24.75 126 LYS B O 1
ATOM 2057 N N . GLU B 1 127 ? 34.807 28.886 29.251 1.00 25.33 127 GLU B N 1
ATOM 2058 C CA . GLU B 1 127 ? 33.865 27.812 28.981 1.00 27.74 127 GLU B CA 1
ATOM 2059 C C . GLU B 1 127 ? 32.944 27.565 30.180 1.00 26.79 127 GLU B C 1
ATOM 2060 O O . GLU B 1 127 ? 31.759 27.278 30.006 1.00 27.20 127 GLU B O 1
ATOM 2066 N N . ASP B 1 128 ? 33.482 27.703 31.392 1.00 23.78 128 ASP B N 1
ATOM 2067 C CA . ASP B 1 128 ? 32.704 27.481 32.612 1.00 23.24 128 ASP B CA 1
ATOM 2068 C C . ASP B 1 128 ? 31.488 28.386 32.729 1.00 21.19 128 ASP B C 1
ATOM 2069 O O . ASP B 1 128 ? 30.468 27.991 33.290 1.00 22.38 128 ASP B O 1
ATOM 2074 N N . VAL B 1 129 ? 31.602 29.602 32.213 1.00 20.57 129 VAL B N 1
ATOM 2075 C CA . VAL B 1 129 ? 30.516 30.560 32.332 1.00 19.31 129 VAL B CA 1
ATOM 2076 C C . VAL B 1 129 ? 29.839 30.970 31.034 1.00 19.71 129 VAL B C 1
ATOM 2077 O O . VAL B 1 129 ? 29.088 31.944 31.000 1.00 20.61 129 VAL B O 1
ATOM 2081 N N . SER B 1 130 ? 30.106 30.225 29.968 1.00 19.37 130 SER B N 1
ATOM 2082 C CA . SER B 1 130 ? 29.482 30.497 28.685 1.00 19.57 130 SER B CA 1
ATOM 2083 C C . SER B 1 130 ? 28.059 29.986 28.832 1.00 19.40 130 SER B C 1
ATOM 2084 O O . SER B 1 130 ? 27.723 29.375 29.848 1.00 20.01 130 SER B O 1
ATOM 2087 N N . LEU B 1 131 ? 27.230 30.223 27.822 1.00 19.18 131 LEU B N 1
ATOM 2088 C CA . LEU B 1 131 ? 25.851 29.755 27.862 1.00 18.34 131 LEU B CA 1
ATOM 2089 C C . LEU B 1 131 ? 25.850 28.234 28.025 1.00 18.76 131 LEU B C 1
ATOM 2090 O O . LEU B 1 131 ? 25.041 27.679 28.770 1.00 16.65 131 LEU B O 1
ATOM 2095 N N . HIS B 1 132 ? 26.768 27.563 27.330 1.00 18.67 132 HIS B N 1
ATOM 2096 C CA . HIS B 1 132 ? 26.884 26.115 27.420 1.00 18.76 132 HIS B CA 1
ATOM 2097 C C . HIS B 1 132 ? 27.264 25.733 28.847 1.00 18.52 132 HIS B C 1
ATOM 2098 O O . HIS B 1 132 ? 26.739 24.768 29.407 1.00 18.28 132 HIS B O 1
ATOM 2105 N N . GLY B 1 133 ? 28.175 26.511 29.428 1.00 17.97 133 GLY B N 1
ATOM 2106 C CA . GLY B 1 133 ? 28.620 26.257 30.786 1.00 19.47 133 GLY B CA 1
ATOM 2107 C C . GLY B 1 133 ? 27.490 26.376 31.786 1.00 17.85 133 GLY B C 1
ATOM 2108 O O . GLY B 1 133 ? 27.398 25.596 32.732 1.00 19.13 133 GLY B O 1
ATOM 2109 N N . TYR B 1 134 ? 26.624 27.358 31.576 1.00 18.84 134 TYR B N 1
ATOM 2110 C CA . TYR B 1 134 ? 25.491 27.563 32.461 1.00 18.67 134 TYR B CA 1
ATOM 2111 C C . TYR B 1 134 ? 24.538 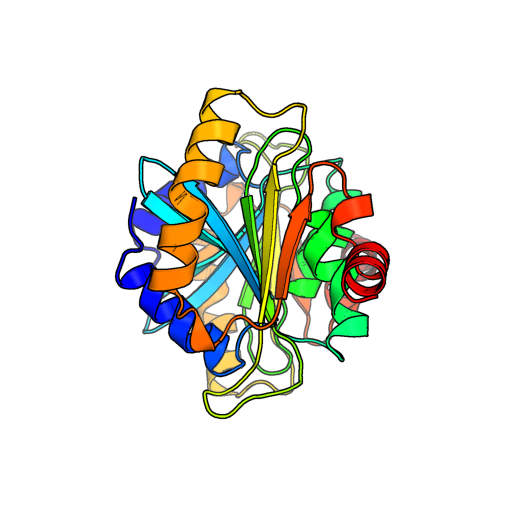26.381 32.343 1.00 19.33 134 TYR B C 1
ATOM 2112 O O . TYR B 1 134 ? 24.078 25.844 33.351 1.00 19.65 134 TYR B O 1
ATOM 2121 N N . LYS B 1 135 ? 24.260 25.969 31.108 1.00 18.58 135 LYS B N 1
ATOM 2122 C CA . LYS B 1 135 ? 23.367 24.842 30.856 1.00 19.69 135 LYS B CA 1
ATOM 2123 C C . LYS B 1 135 ? 23.898 23.578 31.524 1.00 20.34 135 LYS B C 1
ATOM 2124 O O . LYS B 1 135 ? 23.135 22.821 32.129 1.00 20.13 135 LYS B O 1
ATOM 2130 N N . LYS B 1 136 ? 25.201 23.342 31.413 1.00 20.10 136 LYS B N 1
ATOM 2131 C CA . LYS B 1 136 ? 25.774 22.150 32.028 1.00 23.78 136 LYS B CA 1
ATOM 2132 C C . LYS B 1 136 ? 25.649 22.256 33.545 1.00 24.10 136 LYS B C 1
ATOM 2133 O O . LYS B 1 136 ? 25.428 21.258 34.227 1.00 25.33 136 LYS B O 1
ATOM 2139 N N . TYR B 1 137 ? 25.782 23.474 34.066 1.00 25.78 137 TYR B N 1
ATOM 2140 C CA . TYR B 1 137 ? 25.662 23.700 35.502 1.00 25.61 137 TYR B CA 1
ATOM 2141 C C . TYR B 1 137 ? 24.272 23.300 35.975 1.00 25.18 137 TYR B C 1
ATOM 2142 O O . TYR B 1 137 ? 24.118 22.607 36.983 1.00 26.12 137 TYR B O 1
ATOM 2151 N N . LEU B 1 138 ? 23.258 23.753 35.247 1.00 24.23 138 LEU B N 1
ATOM 2152 C CA . LEU B 1 138 ? 21.881 23.436 35.595 1.00 23.32 138 LEU B CA 1
ATOM 2153 C C . LEU B 1 138 ? 21.658 21.931 35.694 1.00 25.40 138 LEU B C 1
ATOM 2154 O O . LEU B 1 138 ? 20.817 21.476 36.467 1.00 24.85 138 LEU B O 1
ATOM 2159 N N . LEU B 1 139 ? 22.412 21.161 34.916 1.00 26.36 139 LEU B N 1
ATOM 2160 C CA . LEU B 1 139 ? 22.286 19.708 34.945 1.00 30.10 139 LEU B CA 1
ATOM 2161 C C . LEU B 1 139 ? 22.599 19.189 36.341 1.00 31.47 139 LEU B C 1
ATOM 2162 O O . LEU B 1 139 ? 21.777 18.418 36.880 1.00 31.69 139 LEU B O 1
#

GO terms:
  GO:0044877 protein-containing complex binding (F, IPI)
  GO:0005829 cytosol (C, TAS)
  GO:0005515 protein binding (F, IPI)
  GO:0032587 ruffle membrane (C, IDA)
  GO:0005546 phosphatidylinositol-4,5-bisphosphate binding (F, IDA)
  GO:0048471 perinuclear region of cytoplasm (C, IDA)
  GO:0005911 cell-cell junction (C, IDA)
  GO:0030016 myofibril (C, IDA)
  GO:0030175 filopodium (C, IDA)
  GO:0003785 actin monomer binding (F, IDA)
  GO:0010613 positive regulation of cardiac muscle hypertrophy (P, IDA)
  GO:0030837 negative regulation of actin filament polymerization (P, IDA)
  GO:0051016 barbed-end actin filament capping (P, IDA)
  GO:0004713 protein tyrosine kinase activity (F, IDA)
  GO:0015629 actin cytoskeleton (C, IDA)

Sequence (266 aa):
IQASEDVKEIFARARNGKYRLLKISIENEQLVVGSCSPPSDSWEQDYDSFVLPLLEDKQPCYVLFRLDSQNAQGYEWIFIAWSPDHSHVRQKMLYAATRATLKKEFGGGHIKDEVFGTVKEDVSLHGYKKYLLIQASEDVKEIFARARNGKYRLLKISIENEQLVVGSCSPPSDSWEQDYDSFVLPLLEDKQPCYVLFRLDSQNAQGYEWIFIAWSPDHSHVRQKMLYAATRATLKKEFGGGHIKDEVFGTVKEDVSLHGYKKYLL

Organism: Mus musculus (NCBI:txid10090)

Foldseek 3Di:
DAEDVVVVVVLVCVQVQQWQKWKWDQDPNYIDTDDTHHDDDAQLVCFQVPPVVPQDQAAWIWMWGWHPDADPVGTAIEIETEHAPNYDPVRNVVSVVCVVNVCVSSDVVRYDYYFYDHDVCCPGSVNVVVVVD/DAEDVVRLVVLVCVLVQQWQKWKWDQDPNYIDTPDTHHDDDAQLVCLQVPPPVPDDQAAKIWMWGWHPDADPVGTAIEIETEAAPNYDVVRNVVSVVCSVRVCVNSPVVRYDHYFYDRDVVCRGSVNVVVVVD

B-factor: mean 22.21, std 7.42, range [11.91, 67.41]

Nearest PDB structures (foldseek):
  1m4j-assembly2_B  TM=1.000E+00  e=6.506E-29  Mus musculus
  7ccc-assembly1_B  TM=9.889E-01  e=4.631E-26  Homo sapiens
  2vac-assembly1_A  TM=9.953E-01  e=5.001E-24  Homo sapiens
  6k2f-assembly1_B  TM=9.205E-01  e=1.542E-14  Entamoeba histolytica HM-1:IMSS
  6i4k-assembly1_G  TM=6.182E-01  e=7.299E-04  Mus musculus